Protein AF-A0A3N1DBK6-F1 (afdb_monomer_lite)

Sequence (362 aa):
MAKYPRSMVSERPYVDETPLGQELEKLWRSDVPPISTVLHARWWQLETWLRSLVYVELRAKYGDAWTDHLPRQAEKYENNDQGLSYMASPDMGLRMAYLDVGPLLDLVGAEEYRNILEPVTMDHRVWNGRAFELKKIRKHIAHCRRPHEDDLAKVRQVLRDLEHGSFKALSAYNRQFSPVDLTGDPVVDAWINGNHQGHFLVDHASRRYKTEIEIKYSARPWVDSTPSTPEIAGSEGYIWHLIIYAREGGSFRVEQIWRDWISNNIEIRDLIIFFGCHSANHLDISISAKSDSTRVVEAFHFLINAALSCHVAFTRGSSPDSLDLLDERVRRFAKKSDARVQFESPWTIVDDSTQPITIFSA

Radius of gyration: 22.79 Å; chains: 1; bounding box: 48×51×84 Å

pLDDT: mean 89.85, std 12.54, range [31.69, 98.69]

Foldseek 3Di:
DDDDDPPPPPCDDDFDPDPVSVVVVVVCVVPQPSVLVLLVVLVCVVLLLLLLLLLVQLCLAAPLCSCVLAPVQLVVQLVVVVVVVVPDAQARPPSSVSHDVLSSLCSLLDPVCCLRNCQLFHHSVVSVVLSVLVVVQVVCSVVVHDGDPCSSVSSVVRLVSNQVSNLLQQQQLQPWDALPQLVPELLCCCAVVVPPPLNVLQVVCCPPQVKHKGKIKGFGPSDDRDDPHSYLQLPHRMKIKIKMFGPPPKFFPLLCLCPVQQVVPVLLVSQWSAQEDAFRGMTITIGHSSYHSVSVNVSSSSSSVSRVVRMDHDDPPDDPVVRVVRLVVLVVDCVRHHVRYYYPQSNHPRHPPDDDDSNSVD

Structure (mmCIF, N/CA/C/O backbone):
data_AF-A0A3N1DBK6-F1
#
_entry.id   AF-A0A3N1DBK6-F1
#
loop_
_atom_site.group_PDB
_atom_site.id
_atom_site.type_symbol
_atom_site.label_atom_id
_atom_site.label_alt_id
_atom_site.label_comp_id
_atom_site.label_asym_id
_atom_site.label_entity_id
_atom_site.label_seq_id
_atom_site.pdbx_PDB_ins_code
_atom_site.Cartn_x
_atom_site.Cartn_y
_atom_site.Cartn_z
_atom_site.occupancy
_atom_site.B_iso_or_equiv
_atom_site.auth_seq_id
_atom_site.auth_comp_id
_atom_site.auth_asym_id
_atom_site.auth_atom_id
_atom_site.pdbx_PDB_model_num
ATOM 1 N N . MET A 1 1 ? 18.890 18.384 -58.266 1.00 38.03 1 MET A N 1
ATOM 2 C CA . MET A 1 1 ? 19.378 18.203 -56.880 1.00 38.03 1 MET A CA 1
ATOM 3 C C . MET A 1 1 ? 18.631 19.169 -55.970 1.00 38.03 1 MET A C 1
ATOM 5 O O . MET A 1 1 ? 19.042 20.313 -55.841 1.00 38.03 1 MET A O 1
ATOM 9 N N . ALA A 1 2 ? 17.503 18.743 -55.400 1.00 33.31 2 ALA A N 1
ATOM 10 C CA . ALA A 1 2 ? 16.762 19.534 -54.420 1.00 33.31 2 ALA A CA 1
ATOM 11 C C . ALA A 1 2 ? 17.188 19.091 -53.011 1.00 33.31 2 ALA A C 1
ATOM 13 O O . ALA A 1 2 ? 17.012 17.930 -52.648 1.00 33.31 2 ALA A O 1
ATOM 14 N N . LYS A 1 3 ? 17.808 19.999 -52.249 1.00 39.00 3 LYS A N 1
ATOM 15 C CA . LYS A 1 3 ? 18.116 19.810 -50.827 1.00 39.00 3 LYS A CA 1
ATOM 16 C C . LYS A 1 3 ? 16.876 20.190 -50.017 1.00 39.00 3 LYS A C 1
ATOM 18 O O . LYS A 1 3 ? 16.511 21.360 -49.986 1.00 39.00 3 LYS A O 1
ATOM 23 N N . TYR A 1 4 ? 16.260 19.218 -49.353 1.00 31.69 4 TYR A N 1
ATOM 24 C CA . TYR A 1 4 ? 15.324 19.483 -48.261 1.00 31.69 4 TYR A CA 1
ATOM 25 C C . TYR A 1 4 ? 16.112 19.901 -47.010 1.00 31.69 4 TYR A C 1
ATOM 27 O O . TYR A 1 4 ? 17.041 19.181 -46.630 1.00 31.69 4 TYR A O 1
ATOM 35 N N . PRO A 1 5 ? 15.760 20.997 -46.321 1.00 41.53 5 PRO A N 1
ATOM 36 C CA . PRO A 1 5 ? 16.209 21.198 -44.956 1.00 41.53 5 PRO A CA 1
ATOM 37 C C . PRO A 1 5 ? 15.365 20.315 -44.024 1.00 41.53 5 PRO A C 1
ATOM 39 O O . PRO A 1 5 ? 14.154 20.485 -43.907 1.00 41.53 5 PRO A O 1
ATOM 42 N N . ARG A 1 6 ? 16.014 19.357 -43.350 1.00 38.56 6 ARG A N 1
ATOM 43 C CA . ARG A 1 6 ? 15.463 18.703 -42.155 1.00 38.56 6 ARG A CA 1
ATOM 44 C C . ARG A 1 6 ? 15.396 19.749 -41.042 1.00 38.56 6 ARG A C 1
ATOM 46 O O . ARG A 1 6 ? 16.401 19.997 -40.383 1.00 38.56 6 ARG A O 1
ATOM 53 N N . SER A 1 7 ? 14.229 20.339 -40.805 1.00 33.94 7 SER A N 1
ATOM 54 C CA . SER A 1 7 ? 13.935 20.940 -39.506 1.00 33.94 7 SER A CA 1
ATOM 55 C C . SER A 1 7 ? 13.549 19.816 -38.544 1.00 33.94 7 SER A C 1
ATOM 57 O O . SER A 1 7 ? 12.386 19.427 -38.463 1.00 33.94 7 SER A O 1
ATOM 59 N N . MET A 1 8 ? 14.530 19.262 -37.826 1.00 34.94 8 MET A N 1
ATOM 60 C CA . MET A 1 8 ? 14.229 18.635 -36.540 1.00 34.94 8 MET A CA 1
ATOM 61 C C . MET A 1 8 ? 13.849 19.771 -35.595 1.00 34.94 8 MET A C 1
ATOM 63 O O . MET A 1 8 ? 14.716 20.447 -35.044 1.00 34.94 8 MET A O 1
ATOM 67 N N . VAL A 1 9 ? 12.550 20.019 -35.449 1.00 35.97 9 VAL A N 1
ATOM 68 C CA . VAL A 1 9 ? 12.042 20.710 -34.269 1.00 35.97 9 VAL A CA 1
ATOM 69 C C . VAL A 1 9 ? 12.422 19.807 -33.101 1.00 35.97 9 VAL A C 1
ATOM 71 O O . VAL A 1 9 ? 11.860 18.727 -32.946 1.00 35.97 9 VAL A O 1
ATOM 74 N N . SER A 1 10 ? 13.461 20.175 -32.345 1.00 40.47 10 SER A N 1
ATOM 75 C CA . SER A 1 10 ? 13.752 19.477 -31.100 1.00 40.47 10 SER A CA 1
ATOM 76 C C . SER A 1 10 ? 12.600 19.801 -30.159 1.00 40.47 10 SER A C 1
ATOM 78 O O . SER A 1 10 ? 12.512 20.931 -29.673 1.00 40.47 10 SER A O 1
ATOM 80 N N . GLU A 1 11 ? 11.707 18.843 -29.941 1.00 42.16 11 GLU A N 1
ATOM 81 C CA . GLU A 1 11 ? 10.717 18.880 -28.869 1.00 42.16 11 GLU A CA 1
ATOM 82 C C . GLU A 1 11 ? 11.469 18.871 -27.534 1.00 42.16 11 GLU A C 1
ATOM 84 O O . GLU A 1 11 ? 11.675 17.837 -26.900 1.00 42.16 11 GLU A O 1
ATOM 89 N N . ARG A 1 12 ? 11.975 20.037 -27.124 1.00 54.81 12 ARG A N 1
ATOM 90 C CA . ARG A 1 12 ? 12.397 20.230 -25.743 1.00 54.81 12 ARG A CA 1
ATOM 91 C C . ARG A 1 12 ? 11.121 20.245 -24.904 1.00 54.81 12 ARG A C 1
ATOM 93 O O . ARG A 1 12 ? 10.201 20.985 -25.256 1.00 54.81 12 ARG A O 1
ATOM 100 N N . PRO A 1 13 ? 11.040 19.449 -23.826 1.00 57.88 13 PRO A N 1
ATOM 101 C CA . PRO A 1 13 ? 9.924 19.552 -22.901 1.00 57.88 13 PRO A CA 1
ATOM 102 C C . PRO A 1 13 ? 9.844 20.988 -22.375 1.00 57.88 13 PRO A C 1
ATOM 104 O O . PRO A 1 13 ? 10.881 21.590 -22.095 1.00 57.88 13 PRO A O 1
ATOM 107 N N . TYR A 1 14 ? 8.635 21.538 -22.259 1.00 59.16 14 TYR A N 1
ATOM 108 C CA . TYR A 1 14 ? 8.427 22.810 -21.570 1.00 59.16 14 TYR A CA 1
ATOM 109 C C . TYR A 1 14 ? 8.889 22.674 -20.114 1.00 59.16 14 TYR A C 1
ATOM 111 O O . TYR A 1 14 ? 8.587 21.679 -19.453 1.00 59.16 14 TYR A O 1
ATOM 119 N N . VAL A 1 15 ? 9.638 23.663 -19.639 1.00 63.47 15 VAL A N 1
ATOM 120 C CA . VAL A 1 15 ? 10.180 23.713 -18.284 1.00 63.47 15 VAL A CA 1
ATOM 121 C C . VAL A 1 15 ? 9.640 24.978 -17.631 1.00 63.47 15 VAL A C 1
ATOM 123 O O . VAL A 1 15 ? 9.881 26.071 -18.133 1.00 63.47 15 VAL A O 1
ATOM 126 N N . ASP A 1 16 ? 8.872 24.816 -16.557 1.00 68.50 16 ASP A N 1
ATOM 127 C CA . ASP A 1 16 ? 8.302 25.929 -15.790 1.00 68.50 16 ASP A CA 1
ATOM 128 C C . ASP A 1 16 ? 9.408 26.738 -15.073 1.00 68.50 16 ASP A C 1
ATOM 130 O O . ASP A 1 16 ? 10.475 26.201 -14.771 1.00 68.50 16 ASP A O 1
ATOM 134 N N . GLU A 1 17 ? 9.161 28.010 -14.748 1.00 74.25 17 GLU A N 1
ATOM 135 C CA . GLU A 1 17 ? 10.134 28.949 -14.153 1.00 74.25 17 GLU A CA 1
ATOM 136 C C . GLU A 1 17 ? 10.510 28.625 -12.694 1.00 74.25 17 GLU A C 1
ATOM 138 O O . GLU A 1 17 ? 11.316 29.325 -12.073 1.00 74.25 17 GLU A O 1
ATOM 143 N N . THR A 1 18 ? 9.960 27.545 -12.138 1.00 81.44 18 THR A N 1
ATOM 144 C CA . THR A 1 18 ? 10.285 27.056 -10.794 1.00 81.44 18 THR A CA 1
ATOM 145 C C . THR A 1 18 ? 11.785 26.765 -10.625 1.00 81.44 18 THR A C 1
ATOM 147 O O . THR A 1 18 ? 12.464 26.402 -11.591 1.00 81.44 18 THR A O 1
ATOM 150 N N . PRO A 1 19 ? 12.324 26.818 -9.388 1.00 83.12 19 PRO A N 1
ATOM 151 C CA . PRO A 1 19 ? 13.719 26.455 -9.123 1.00 83.12 19 PRO A CA 1
ATOM 152 C C . PRO A 1 19 ? 14.105 25.067 -9.659 1.00 83.12 19 PRO A C 1
ATOM 154 O O . PRO A 1 19 ? 15.205 24.887 -10.171 1.00 83.12 19 PRO A O 1
ATOM 157 N N . LEU A 1 20 ? 13.189 24.092 -9.597 1.00 83.19 20 LEU A N 1
ATOM 158 C CA . LEU A 1 20 ? 13.412 22.753 -10.149 1.00 83.19 20 LEU A CA 1
ATOM 159 C C . LEU A 1 20 ? 13.510 22.774 -11.677 1.00 83.19 20 LEU A C 1
ATOM 161 O O . LEU A 1 20 ? 14.378 22.115 -12.244 1.00 83.19 20 LEU A O 1
ATOM 165 N N . GLY A 1 21 ? 12.634 23.531 -12.337 1.00 83.31 21 GLY A N 1
ATOM 166 C CA . GLY A 1 21 ? 12.682 23.690 -13.782 1.00 83.31 21 GLY A CA 1
ATOM 167 C C . GLY A 1 21 ? 14.009 24.298 -14.236 1.00 83.31 21 GLY A C 1
ATOM 168 O O . GLY A 1 21 ? 14.697 23.735 -15.086 1.00 83.31 21 GLY A O 1
ATOM 169 N N . GLN A 1 22 ? 14.449 25.369 -13.581 1.00 87.19 22 GLN A N 1
ATOM 170 C CA . GLN A 1 22 ? 15.740 25.993 -13.878 1.00 87.19 22 GLN A CA 1
ATOM 171 C C . GLN A 1 22 ? 16.919 25.015 -13.722 1.00 87.19 22 GLN A C 1
ATOM 173 O O . GLN A 1 22 ? 17.825 25.012 -14.555 1.00 87.19 22 GLN A O 1
ATOM 178 N N . GLU A 1 23 ? 16.913 24.154 -12.699 1.00 89.56 23 GLU A N 1
ATOM 179 C CA . GLU A 1 23 ? 17.944 23.119 -12.538 1.00 89.56 23 GLU A CA 1
ATOM 180 C C . GLU A 1 23 ? 17.884 22.044 -13.635 1.00 89.56 23 GLU A C 1
ATOM 182 O O . GLU A 1 23 ? 18.922 21.678 -14.188 1.00 89.56 23 GLU A O 1
ATOM 187 N N . LEU A 1 24 ? 16.692 21.581 -14.026 1.00 88.94 24 LEU A N 1
ATOM 188 C CA . LEU A 1 24 ? 16.538 20.648 -15.151 1.00 88.94 24 LEU A CA 1
ATOM 189 C C . LEU A 1 24 ? 17.076 21.241 -16.456 1.00 88.94 24 LEU A C 1
ATOM 191 O O . LEU A 1 24 ? 17.776 20.561 -17.207 1.00 88.94 24 LEU A O 1
ATOM 195 N N . GLU A 1 25 ? 16.806 22.521 -16.708 1.00 87.69 25 GLU A N 1
ATOM 196 C CA . GLU A 1 25 ? 17.317 23.200 -17.891 1.00 87.69 25 GLU A CA 1
ATOM 197 C C . GLU A 1 25 ? 18.850 23.304 -17.869 1.00 87.69 25 GLU A C 1
ATOM 199 O O . GLU A 1 25 ? 19.505 23.032 -18.882 1.00 87.69 25 GLU A O 1
ATOM 204 N N . LYS A 1 26 ? 19.445 23.639 -16.716 1.00 90.19 26 LYS A N 1
ATOM 205 C CA . LYS A 1 26 ? 20.907 23.642 -16.542 1.00 90.19 26 LYS A CA 1
ATOM 206 C C . LYS A 1 26 ? 21.506 22.259 -16.801 1.00 90.19 26 LYS A C 1
ATOM 208 O O . LYS A 1 26 ? 22.516 22.173 -17.502 1.00 90.19 26 LYS A O 1
ATOM 213 N N . LEU A 1 27 ? 20.884 21.188 -16.303 1.00 90.12 27 LEU A N 1
ATOM 214 C CA . LEU A 1 27 ? 21.330 19.808 -16.535 1.00 90.12 27 LEU A CA 1
ATOM 215 C C . LEU A 1 27 ? 21.289 19.440 -18.021 1.00 90.12 27 LEU A C 1
ATOM 217 O O . LEU A 1 27 ? 22.261 18.899 -18.547 1.00 90.12 27 LEU A O 1
ATOM 221 N N . TRP A 1 28 ? 20.208 19.781 -18.725 1.00 91.12 28 TRP A N 1
ATOM 222 C CA . TRP A 1 28 ? 20.080 19.501 -20.160 1.00 91.12 28 TRP A CA 1
ATOM 223 C C . TRP A 1 28 ? 21.043 20.306 -21.028 1.00 91.12 28 TRP A C 1
ATOM 225 O O . TRP A 1 28 ? 21.434 19.853 -22.102 1.00 91.12 28 TRP A O 1
ATOM 235 N N . ARG A 1 29 ? 21.449 21.492 -20.567 1.00 89.38 29 ARG A N 1
ATOM 236 C CA . ARG A 1 29 ? 22.528 22.274 -21.187 1.00 89.38 29 ARG A CA 1
ATOM 237 C C . ARG A 1 29 ? 23.923 21.718 -20.866 1.00 89.38 29 ARG A C 1
ATOM 239 O O . ARG A 1 29 ? 24.857 22.038 -21.590 1.00 89.38 29 ARG A O 1
ATOM 246 N N . SER A 1 30 ? 24.048 20.888 -19.829 1.00 87.12 30 SER A N 1
ATOM 247 C CA . SER A 1 30 ? 25.303 20.306 -19.324 1.00 87.12 30 SER A CA 1
ATOM 248 C C . SER A 1 30 ? 25.443 18.817 -19.685 1.00 87.12 30 SER A C 1
ATOM 250 O O . SER A 1 30 ? 25.862 18.008 -18.863 1.00 87.12 30 SER A O 1
ATOM 252 N N . ASP A 1 31 ? 25.055 18.450 -20.910 1.00 85.81 31 ASP A N 1
ATOM 253 C CA . ASP A 1 31 ? 25.185 17.109 -21.512 1.00 85.81 31 ASP A CA 1
ATOM 254 C C . ASP A 1 31 ? 24.303 15.974 -20.952 1.00 85.81 31 ASP A C 1
ATOM 256 O O . ASP A 1 31 ? 24.424 14.833 -21.409 1.00 85.81 31 ASP A O 1
ATOM 260 N N . VAL A 1 32 ? 23.353 16.243 -20.047 1.00 87.88 32 VAL A N 1
ATOM 261 C CA . VAL A 1 32 ? 22.332 15.245 -19.675 1.00 87.88 32 VAL A CA 1
ATOM 262 C C . VAL A 1 32 ? 21.260 15.179 -20.772 1.00 87.88 32 VAL A C 1
ATOM 264 O O . VAL A 1 32 ? 20.542 16.160 -20.972 1.00 87.88 32 VAL A O 1
ATOM 267 N N . PRO A 1 33 ? 21.073 14.049 -21.484 1.00 88.94 33 PRO A N 1
ATOM 268 C CA . PRO A 1 33 ? 20.073 13.985 -22.546 1.00 88.94 33 PRO A CA 1
ATOM 269 C C . PRO A 1 33 ? 18.648 14.108 -21.971 1.00 88.94 33 PRO A C 1
ATOM 271 O O . PRO A 1 33 ? 18.297 13.309 -21.097 1.00 88.94 33 PRO A O 1
ATOM 274 N N . PRO A 1 34 ? 17.784 15.008 -22.487 1.00 90.06 34 PRO A N 1
ATOM 275 C CA . PRO A 1 34 ? 16.411 15.164 -21.988 1.00 90.06 34 PRO A CA 1
ATOM 276 C C . PRO A 1 34 ? 15.606 13.861 -22.008 1.00 90.06 34 PRO A C 1
ATOM 278 O O . PRO A 1 34 ? 14.874 13.551 -21.068 1.00 90.06 34 PRO A O 1
ATOM 281 N N . ILE A 1 35 ? 15.802 13.050 -23.053 1.00 90.06 35 ILE A N 1
ATOM 282 C CA . ILE A 1 35 ? 15.174 11.733 -23.184 1.00 90.06 35 ILE A CA 1
ATOM 283 C C . ILE A 1 35 ? 15.538 10.797 -22.025 1.00 90.06 35 ILE A C 1
ATOM 285 O O . ILE A 1 35 ? 14.676 10.071 -21.537 1.00 90.06 35 ILE A O 1
ATOM 289 N N . SER A 1 36 ? 16.781 10.849 -21.535 1.00 91.38 36 SER A N 1
ATOM 290 C CA . SER A 1 36 ? 17.233 10.042 -20.400 1.00 91.38 36 SER A CA 1
ATOM 291 C C . SER A 1 36 ? 16.559 10.482 -19.103 1.00 91.38 36 SER A C 1
ATOM 293 O O . SER A 1 36 ? 16.166 9.629 -18.312 1.00 91.38 36 SER A O 1
ATOM 295 N N . THR A 1 37 ? 16.372 11.791 -18.897 1.00 91.44 37 THR A N 1
ATOM 296 C CA . THR A 1 37 ? 15.645 12.324 -17.733 1.00 91.44 37 THR A CA 1
ATOM 297 C C . THR A 1 37 ? 14.193 11.849 -17.726 1.00 91.44 37 THR A C 1
ATOM 299 O O . THR A 1 37 ? 13.720 11.321 -16.721 1.00 91.44 37 THR A O 1
ATOM 302 N N . VAL A 1 38 ? 13.492 11.982 -18.856 1.00 92.38 38 VAL A N 1
ATOM 303 C CA . VAL A 1 38 ? 12.087 11.559 -18.974 1.00 92.38 38 VAL A CA 1
ATOM 304 C C . VAL A 1 38 ? 11.955 10.042 -18.832 1.00 92.38 38 VAL A C 1
ATOM 306 O O . VAL A 1 38 ? 11.049 9.568 -18.146 1.00 92.38 38 VAL A O 1
ATOM 309 N N . LEU A 1 39 ? 12.867 9.274 -19.435 1.00 94.94 39 LEU A N 1
ATOM 310 C CA . LEU A 1 39 ? 12.903 7.820 -19.290 1.00 94.94 39 LEU A CA 1
ATOM 311 C C . LEU A 1 39 ? 13.121 7.411 -17.832 1.00 94.94 39 LEU A C 1
ATOM 313 O O . LEU A 1 39 ? 12.391 6.557 -17.339 1.00 94.94 39 LEU A O 1
ATOM 317 N N . HIS A 1 40 ? 14.070 8.035 -17.130 1.00 94.00 40 HIS A N 1
ATOM 318 C CA . HIS A 1 40 ? 14.305 7.765 -15.713 1.00 94.00 40 HIS A CA 1
ATOM 319 C C . HIS A 1 40 ? 13.066 8.086 -14.868 1.00 94.00 40 HIS A C 1
ATOM 321 O O . HIS A 1 40 ? 12.695 7.293 -14.009 1.00 94.00 40 HIS A O 1
ATOM 327 N N . ALA A 1 41 ? 12.385 9.205 -15.130 1.00 93.81 41 ALA A N 1
ATOM 328 C CA . ALA A 1 41 ? 11.164 9.570 -14.414 1.00 93.81 41 ALA A CA 1
ATOM 329 C C . ALA A 1 41 ? 10.025 8.555 -14.633 1.00 93.81 41 ALA A C 1
ATOM 331 O O . ALA A 1 41 ? 9.373 8.142 -13.676 1.00 93.81 41 ALA A O 1
ATOM 332 N N . ARG A 1 42 ? 9.803 8.100 -15.875 1.00 96.00 42 ARG A N 1
ATOM 333 C CA . ARG A 1 42 ? 8.791 7.067 -16.172 1.00 96.00 42 ARG A CA 1
ATOM 334 C C . ARG A 1 42 ? 9.173 5.694 -15.637 1.00 96.00 42 ARG A C 1
ATOM 336 O O . ARG A 1 42 ? 8.302 4.949 -15.201 1.00 96.00 42 ARG A O 1
ATOM 343 N N . TRP A 1 43 ? 10.463 5.376 -15.627 1.00 96.62 43 TRP A N 1
ATOM 344 C CA . TRP A 1 43 ? 10.966 4.168 -14.989 1.00 96.62 43 TRP A CA 1
ATOM 345 C C . TRP A 1 43 ? 10.727 4.190 -13.479 1.00 96.62 43 TRP A C 1
ATOM 347 O O . TRP A 1 43 ? 10.217 3.219 -12.933 1.00 96.62 43 TRP A O 1
ATOM 357 N N . TRP A 1 44 ? 11.035 5.311 -12.822 1.00 94.75 44 TRP A N 1
ATOM 358 C CA . TRP A 1 44 ? 10.762 5.511 -11.401 1.00 94.75 44 TRP A CA 1
ATOM 359 C C . TRP A 1 44 ? 9.276 5.318 -11.094 1.00 94.75 44 TRP A C 1
ATOM 361 O O . TRP A 1 44 ? 8.932 4.552 -10.204 1.00 94.75 44 TRP A O 1
ATOM 371 N N . GLN A 1 45 ? 8.389 5.929 -11.887 1.00 95.69 45 GLN A N 1
ATOM 372 C CA . GLN A 1 45 ? 6.942 5.752 -11.754 1.00 95.69 45 GLN A CA 1
ATOM 373 C C . GLN A 1 45 ? 6.515 4.279 -11.853 1.00 95.69 45 GLN A C 1
ATOM 375 O O . GLN A 1 45 ? 5.751 3.816 -11.008 1.00 95.69 45 GLN A O 1
ATOM 380 N N . LEU A 1 46 ? 7.017 3.543 -12.853 1.00 97.31 46 LEU A N 1
ATOM 381 C CA . LEU A 1 46 ? 6.741 2.113 -13.017 1.00 97.31 46 LEU A CA 1
ATOM 382 C C . LEU A 1 46 ? 7.218 1.311 -11.801 1.00 97.31 46 LEU A C 1
ATOM 384 O O . LEU A 1 46 ? 6.471 0.507 -11.256 1.00 97.31 46 LEU A O 1
ATOM 388 N N . GLU A 1 47 ? 8.459 1.527 -11.371 1.00 96.19 47 GLU A N 1
ATOM 389 C CA . GLU A 1 47 ? 9.076 0.777 -10.278 1.00 96.19 47 GLU A CA 1
ATOM 390 C C . GLU A 1 47 ? 8.384 1.050 -8.934 1.00 96.19 47 GLU A C 1
ATOM 392 O O . GLU A 1 47 ? 8.049 0.108 -8.216 1.00 96.19 47 GLU A O 1
ATOM 397 N N . THR A 1 48 ? 8.097 2.318 -8.621 1.00 94.06 48 THR A N 1
ATOM 398 C CA . THR A 1 48 ? 7.344 2.713 -7.422 1.00 94.06 48 THR A CA 1
ATOM 399 C C . THR A 1 48 ? 5.944 2.109 -7.422 1.00 94.06 48 THR A C 1
ATOM 401 O O . THR A 1 48 ? 5.516 1.572 -6.400 1.00 94.06 48 THR A O 1
ATOM 404 N N . TRP A 1 49 ? 5.246 2.149 -8.562 1.00 96.25 49 TRP A N 1
ATOM 405 C CA . TRP A 1 49 ? 3.924 1.543 -8.686 1.00 96.25 49 TRP A CA 1
ATOM 406 C C . TRP A 1 49 ? 3.964 0.036 -8.424 1.00 96.25 49 TRP A C 1
ATOM 408 O O . TRP A 1 49 ? 3.230 -0.454 -7.570 1.00 96.25 49 TRP A O 1
ATOM 418 N N . LEU A 1 50 ? 4.852 -0.695 -9.105 1.00 97.56 50 LEU A N 1
ATOM 419 C CA . LEU A 1 50 ? 4.947 -2.147 -8.960 1.00 97.56 50 LEU A CA 1
ATOM 420 C C . LEU A 1 50 ? 5.314 -2.557 -7.535 1.00 97.56 50 LEU A C 1
ATOM 422 O O . LEU A 1 50 ? 4.705 -3.483 -7.010 1.00 97.56 50 LEU A O 1
ATOM 426 N N . ARG A 1 51 ? 6.260 -1.862 -6.888 1.00 96.69 51 ARG A N 1
ATOM 427 C CA . ARG A 1 51 ? 6.585 -2.109 -5.475 1.00 96.69 51 ARG A CA 1
ATOM 428 C C . ARG A 1 51 ? 5.359 -1.954 -4.589 1.00 96.69 51 ARG A C 1
ATOM 430 O O . ARG A 1 51 ? 5.103 -2.814 -3.756 1.00 96.69 51 ARG A O 1
ATOM 437 N N . SER A 1 52 ? 4.616 -0.867 -4.777 1.00 96.50 52 SER A N 1
ATOM 438 C CA . SER A 1 52 ? 3.436 -0.559 -3.975 1.00 96.50 52 SER A CA 1
ATOM 439 C C . SER A 1 52 ? 2.318 -1.583 -4.189 1.00 96.50 52 SER A C 1
ATOM 441 O O . SER A 1 52 ? 1.794 -2.125 -3.220 1.00 96.50 52 SER A O 1
ATOM 443 N N . LEU A 1 53 ? 2.024 -1.927 -5.447 1.00 97.75 53 LEU A N 1
ATOM 444 C CA . LEU A 1 53 ? 1.033 -2.939 -5.805 1.00 97.75 53 LEU A CA 1
ATOM 445 C C . LEU A 1 53 ? 1.394 -4.310 -5.227 1.00 97.75 53 LEU A C 1
ATOM 447 O O . LEU A 1 53 ? 0.605 -4.901 -4.497 1.00 97.75 53 LEU A O 1
ATOM 451 N N . VAL A 1 54 ? 2.604 -4.797 -5.507 1.00 97.75 54 VAL A N 1
ATOM 452 C CA . VAL A 1 54 ? 3.085 -6.090 -5.003 1.00 97.75 54 VAL A CA 1
ATOM 453 C C . VAL A 1 54 ? 3.066 -6.118 -3.480 1.00 97.75 54 VAL A C 1
ATOM 455 O O . VAL A 1 54 ? 2.664 -7.121 -2.898 1.00 97.75 54 VAL A O 1
ATOM 458 N N . TYR A 1 55 ? 3.487 -5.032 -2.829 1.00 97.62 55 TYR A N 1
ATOM 459 C CA . TYR A 1 55 ? 3.453 -4.926 -1.377 1.00 97.62 55 TYR A CA 1
ATOM 460 C C . TYR A 1 55 ? 2.035 -5.147 -0.844 1.00 97.62 55 TYR A C 1
ATOM 462 O O . TYR A 1 55 ? 1.847 -6.026 -0.010 1.00 97.62 55 TYR A O 1
ATOM 470 N N . VAL A 1 56 ? 1.031 -4.439 -1.369 1.00 98.25 56 VAL A N 1
ATOM 471 C CA . VAL A 1 56 ? -0.368 -4.604 -0.938 1.00 98.25 56 VAL A CA 1
ATOM 472 C C . VAL A 1 56 ? -0.862 -6.033 -1.164 1.00 98.25 56 VAL A C 1
ATOM 474 O O . VAL A 1 56 ? -1.432 -6.629 -0.250 1.00 98.25 56 VAL A O 1
ATOM 477 N N . GLU A 1 57 ? -0.619 -6.615 -2.341 1.00 98.44 57 GLU A N 1
ATOM 478 C CA . GLU A 1 57 ? -1.122 -7.960 -2.650 1.00 98.44 57 GLU A CA 1
ATOM 479 C C . GLU A 1 57 ? -0.444 -9.052 -1.808 1.00 98.44 57 GLU A C 1
ATOM 481 O O . GLU A 1 57 ? -1.120 -9.952 -1.304 1.00 98.44 57 GLU A O 1
ATOM 486 N N . LEU A 1 58 ? 0.872 -8.961 -1.575 1.00 98.19 58 LEU A N 1
ATOM 487 C CA . LEU A 1 58 ? 1.575 -9.891 -0.685 1.00 98.19 58 LEU A CA 1
ATOM 488 C C . LEU A 1 58 ? 1.127 -9.728 0.769 1.00 98.19 58 LEU A C 1
ATOM 490 O O . LEU A 1 58 ? 0.964 -10.727 1.468 1.00 98.19 58 LEU A O 1
ATOM 494 N N . ARG A 1 59 ? 0.888 -8.495 1.228 1.00 98.19 59 ARG A N 1
ATOM 495 C CA . ARG A 1 59 ? 0.372 -8.226 2.577 1.00 98.19 59 ARG A CA 1
ATOM 496 C C . ARG A 1 59 ? -1.022 -8.802 2.766 1.00 98.19 59 ARG A C 1
ATOM 498 O O . ARG A 1 59 ? -1.278 -9.438 3.785 1.00 98.19 59 ARG A O 1
ATOM 505 N N . ALA A 1 60 ? -1.906 -8.629 1.790 1.00 98.38 60 ALA A N 1
ATOM 506 C CA . ALA A 1 60 ? -3.251 -9.188 1.837 1.00 98.38 60 ALA A CA 1
ATOM 507 C C . ALA A 1 60 ? -3.242 -10.726 1.801 1.00 98.38 60 ALA A C 1
ATOM 509 O O . ALA A 1 60 ? -4.074 -11.358 2.447 1.00 98.38 60 ALA A O 1
ATOM 510 N N . LYS A 1 61 ? -2.302 -11.343 1.074 1.00 98.31 61 LYS A N 1
ATOM 511 C CA . LYS A 1 61 ? -2.208 -12.806 0.976 1.00 98.31 61 LYS A CA 1
ATOM 512 C C . LYS A 1 61 ? -1.531 -13.469 2.173 1.00 98.31 61 LYS A C 1
ATOM 514 O O . LYS A 1 61 ? -2.004 -14.493 2.647 1.00 98.31 61 LYS A O 1
ATOM 519 N N . TYR A 1 62 ? -0.423 -12.912 2.649 1.00 98.06 62 TYR A N 1
ATOM 520 C CA . TYR A 1 62 ? 0.460 -13.583 3.609 1.00 98.06 62 TYR A CA 1
ATOM 521 C C . TYR A 1 62 ? 0.510 -12.908 4.983 1.00 98.06 62 TYR A C 1
ATOM 523 O O . TYR A 1 62 ? 1.129 -13.445 5.900 1.00 98.06 62 TYR A O 1
ATOM 531 N N . GLY A 1 63 ? -0.144 -11.753 5.147 1.00 97.00 63 GLY A N 1
ATOM 532 C CA . GLY A 1 63 ? -0.183 -11.026 6.414 1.00 97.00 63 GLY A CA 1
ATOM 533 C C . GLY A 1 63 ? 1.222 -10.698 6.906 1.00 97.00 63 GLY A C 1
ATOM 534 O O . GLY A 1 63 ? 2.020 -10.100 6.183 1.00 97.00 63 GLY A O 1
ATOM 535 N N . ASP A 1 64 ? 1.534 -11.137 8.122 1.00 94.94 64 ASP A N 1
ATOM 536 C CA . ASP A 1 64 ? 2.819 -10.891 8.782 1.00 94.94 64 ASP A CA 1
ATOM 537 C C . ASP A 1 64 ? 3.995 -11.599 8.084 1.00 94.94 64 ASP A C 1
ATOM 539 O O . ASP A 1 64 ? 5.117 -11.099 8.119 1.00 94.94 64 ASP A O 1
ATOM 543 N N . ALA A 1 65 ? 3.741 -12.713 7.389 1.00 96.44 65 ALA A N 1
ATOM 544 C CA . ALA A 1 65 ? 4.765 -13.522 6.720 1.00 96.44 65 ALA A CA 1
ATOM 545 C C . ALA A 1 65 ? 5.119 -13.029 5.302 1.00 96.44 65 ALA A C 1
ATOM 547 O O . ALA A 1 65 ? 5.900 -13.656 4.591 1.00 96.44 65 ALA A O 1
ATOM 548 N N . TRP A 1 66 ? 4.563 -11.898 4.854 1.00 96.00 66 TRP A N 1
ATOM 549 C CA . TRP A 1 66 ? 4.731 -11.404 3.480 1.00 96.00 66 TRP A CA 1
ATOM 550 C C . TRP A 1 66 ? 6.194 -11.214 3.047 1.00 96.00 66 TRP A C 1
ATOM 552 O O . TRP A 1 66 ? 6.504 -11.340 1.863 1.00 96.00 66 TRP A O 1
ATOM 562 N N . THR A 1 67 ? 7.109 -10.921 3.976 1.00 94.62 67 THR A N 1
ATOM 563 C CA . THR A 1 67 ? 8.528 -10.740 3.651 1.00 94.62 67 THR A CA 1
ATOM 564 C C . THR A 1 67 ? 9.238 -12.030 3.270 1.00 94.62 67 THR A C 1
ATOM 566 O O . THR A 1 67 ? 10.262 -11.962 2.591 1.00 94.62 67 THR A O 1
ATOM 569 N N . ASP A 1 68 ? 8.716 -13.186 3.680 1.00 94.94 68 ASP A N 1
ATOM 570 C CA . ASP A 1 68 ? 9.304 -14.501 3.386 1.00 94.94 68 ASP A CA 1
ATOM 571 C C . ASP A 1 68 ? 9.165 -14.854 1.898 1.00 94.94 68 ASP A C 1
ATOM 573 O O . ASP A 1 68 ? 9.883 -15.702 1.369 1.00 94.94 68 ASP A O 1
ATOM 577 N N . HIS A 1 69 ? 8.273 -14.135 1.215 1.00 95.00 69 HIS A N 1
ATOM 578 C CA . HIS A 1 69 ? 8.022 -14.201 -0.218 1.00 95.00 69 HIS A CA 1
ATOM 579 C C . HIS A 1 69 ? 8.897 -13.237 -1.026 1.00 95.00 69 HIS A C 1
ATOM 581 O O . HIS A 1 69 ? 8.808 -13.193 -2.252 1.00 95.00 69 HIS A O 1
ATOM 587 N N . LEU A 1 70 ? 9.763 -12.463 -0.364 1.00 94.19 70 LEU A N 1
ATOM 588 C CA . LEU A 1 70 ? 10.743 -11.628 -1.043 1.00 94.19 70 LEU A CA 1
ATOM 589 C C . LEU A 1 70 ? 12.081 -12.362 -1.210 1.00 94.19 70 LEU A C 1
ATOM 591 O O . LEU A 1 70 ? 12.504 -13.127 -0.342 1.00 94.19 70 LEU A O 1
ATOM 595 N N . PRO A 1 71 ? 12.826 -12.083 -2.292 1.00 91.69 71 PRO A N 1
ATOM 596 C CA . PRO A 1 71 ? 14.193 -12.561 -2.434 1.00 91.69 71 PRO A CA 1
ATOM 597 C C . PRO A 1 71 ? 15.077 -12.155 -1.246 1.00 91.69 71 PRO A C 1
ATOM 599 O O . PRO A 1 71 ? 15.174 -10.975 -0.908 1.00 91.69 71 PRO A O 1
ATOM 602 N N . ARG A 1 72 ? 15.827 -13.118 -0.686 1.00 89.31 72 ARG A N 1
ATOM 603 C CA . ARG A 1 72 ? 16.766 -12.915 0.447 1.00 89.31 72 ARG A CA 1
ATOM 604 C C . ARG A 1 72 ? 17.784 -11.788 0.239 1.00 89.31 72 ARG A C 1
ATOM 606 O O . ARG A 1 72 ? 18.357 -11.265 1.188 1.00 89.31 72 ARG A O 1
ATOM 613 N N . GLN A 1 73 ? 18.048 -11.421 -1.011 1.00 88.88 73 GLN A N 1
ATOM 614 C CA . GLN A 1 73 ? 18.945 -10.320 -1.337 1.00 88.88 73 GLN A CA 1
ATOM 615 C C . GLN A 1 73 ? 18.427 -8.964 -0.830 1.00 88.88 73 GLN A C 1
ATOM 617 O O . GLN A 1 73 ? 19.241 -8.152 -0.398 1.00 88.88 73 GLN A O 1
ATOM 622 N N . ALA A 1 74 ? 17.106 -8.752 -0.804 1.00 88.38 74 ALA A N 1
ATOM 623 C CA . ALA A 1 74 ? 16.509 -7.533 -0.260 1.00 88.38 74 ALA A CA 1
ATOM 624 C C . ALA A 1 74 ? 16.790 -7.392 1.246 1.00 88.38 74 ALA A C 1
ATOM 626 O O . ALA A 1 74 ? 17.222 -6.335 1.690 1.00 88.38 74 ALA A O 1
ATOM 627 N N . GLU A 1 75 ? 16.655 -8.481 2.010 1.00 88.12 75 GLU A N 1
ATOM 628 C CA . GLU A 1 75 ? 16.992 -8.522 3.441 1.00 88.12 75 GLU A CA 1
ATOM 629 C C . GLU A 1 75 ? 18.475 -8.207 3.685 1.00 88.12 75 GLU A C 1
ATOM 631 O O . GLU A 1 75 ? 18.825 -7.424 4.566 1.00 88.12 75 GLU A O 1
ATOM 636 N N . LYS A 1 76 ? 19.374 -8.770 2.868 1.00 87.00 76 LYS A N 1
ATOM 637 C CA . LYS A 1 76 ? 20.808 -8.474 2.975 1.00 87.00 76 LYS A CA 1
ATOM 638 C C . LYS A 1 76 ? 21.098 -6.983 2.770 1.00 87.00 76 LYS A C 1
ATOM 640 O O . LYS A 1 76 ? 21.944 -6.433 3.472 1.00 87.00 76 LYS A O 1
ATOM 645 N N . TYR A 1 77 ? 20.456 -6.348 1.791 1.00 86.44 77 TYR A N 1
ATOM 646 C CA . TYR A 1 77 ? 20.649 -4.924 1.525 1.00 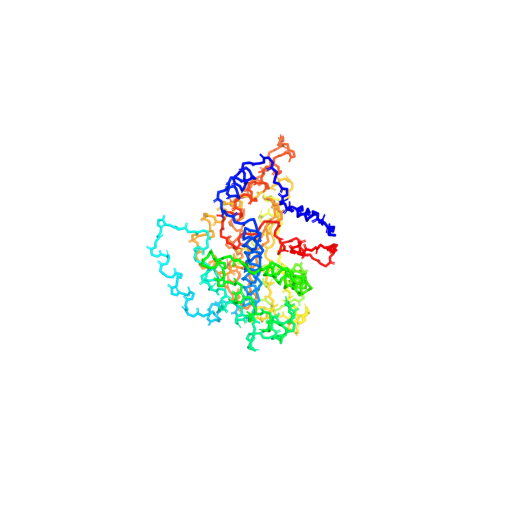86.44 77 TYR A CA 1
ATOM 647 C C . TYR A 1 77 ? 20.051 -4.042 2.616 1.00 86.44 77 TYR A C 1
ATOM 649 O O . TYR A 1 77 ? 20.733 -3.126 3.067 1.00 86.44 77 TYR A O 1
ATOM 657 N N . GLU A 1 78 ? 18.856 -4.377 3.095 1.00 87.19 78 GLU A N 1
ATOM 658 C CA . GLU A 1 78 ? 18.221 -3.720 4.237 1.00 87.19 78 GLU A CA 1
ATOM 659 C C . GLU A 1 78 ? 19.133 -3.745 5.475 1.00 87.19 78 GLU A C 1
ATOM 661 O O . GLU A 1 78 ? 19.442 -2.697 6.038 1.00 87.19 78 GLU A O 1
ATOM 666 N N . ASN A 1 79 ? 19.645 -4.920 5.856 1.00 85.62 79 ASN A N 1
ATOM 667 C CA . ASN A 1 79 ? 20.507 -5.073 7.033 1.00 85.62 79 ASN A CA 1
ATOM 668 C C . ASN A 1 79 ? 21.825 -4.290 6.913 1.00 85.62 79 ASN A C 1
ATOM 670 O O . ASN A 1 79 ? 22.321 -3.745 7.900 1.00 85.62 79 ASN A O 1
ATOM 674 N N . ASN A 1 80 ? 22.402 -4.217 5.709 1.00 83.75 80 ASN A N 1
ATOM 675 C CA . ASN A 1 80 ? 23.610 -3.425 5.475 1.00 83.75 80 ASN A CA 1
ATOM 676 C C . ASN A 1 80 ? 23.339 -1.921 5.627 1.00 83.75 80 ASN A C 1
ATOM 678 O O . ASN A 1 80 ? 24.171 -1.210 6.188 1.00 83.75 80 ASN A O 1
ATOM 682 N N . ASP A 1 81 ? 22.193 -1.448 5.137 1.00 83.06 81 ASP A N 1
ATOM 683 C CA . ASP A 1 81 ? 21.810 -0.035 5.180 1.00 83.06 81 ASP A CA 1
ATOM 684 C C . ASP A 1 81 ? 21.407 0.413 6.594 1.00 83.06 81 ASP A C 1
ATOM 686 O O . ASP A 1 81 ? 21.778 1.500 7.032 1.00 83.06 81 ASP A O 1
ATOM 690 N N . GLN A 1 82 ? 20.765 -0.463 7.377 1.00 80.44 82 GLN A N 1
ATOM 691 C CA . GLN A 1 82 ? 20.501 -0.225 8.804 1.00 80.44 82 GLN A CA 1
ATOM 692 C C . GLN A 1 82 ? 21.790 0.010 9.614 1.00 80.44 82 GLN A C 1
ATOM 694 O O . GLN A 1 82 ? 21.782 0.753 10.596 1.00 80.44 82 GLN A O 1
ATOM 699 N N . GLY A 1 83 ? 22.918 -0.567 9.184 1.00 77.69 83 GLY A N 1
ATOM 700 C CA . GLY A 1 83 ? 24.237 -0.308 9.770 1.00 77.69 83 GLY A CA 1
ATOM 701 C C . GLY A 1 83 ? 24.786 1.102 9.501 1.00 77.69 83 GLY A C 1
ATOM 702 O O . GLY A 1 83 ? 25.749 1.516 10.147 1.00 77.69 83 GLY A O 1
ATOM 703 N N . LEU A 1 84 ? 24.181 1.857 8.579 1.00 81.75 84 LEU A N 1
ATOM 704 C CA . LEU A 1 84 ? 24.595 3.194 8.148 1.00 81.75 84 LEU A CA 1
ATOM 705 C C . LEU A 1 84 ? 23.605 4.264 8.630 1.00 81.75 84 LEU A C 1
ATOM 707 O O . LEU A 1 84 ? 23.120 5.082 7.852 1.00 81.75 84 LEU A O 1
ATOM 711 N N . SER A 1 85 ? 23.331 4.306 9.936 1.00 76.00 85 SER A N 1
ATOM 712 C CA . SER A 1 85 ? 22.322 5.202 10.535 1.00 76.00 85 SER A CA 1
ATOM 713 C C . SER A 1 85 ? 22.495 6.699 10.216 1.00 76.00 85 SER A C 1
ATOM 715 O O . SER A 1 85 ? 21.525 7.452 10.228 1.00 76.00 85 SER A O 1
ATOM 717 N N . TYR A 1 86 ? 23.708 7.144 9.878 1.00 78.94 86 TYR A N 1
ATOM 718 C CA . TYR A 1 86 ? 24.000 8.523 9.467 1.00 78.94 86 TYR A CA 1
ATOM 719 C C . TYR A 1 86 ? 23.548 8.864 8.032 1.00 78.94 86 TYR A C 1
ATOM 721 O O . TYR A 1 86 ? 23.548 10.036 7.660 1.00 78.94 86 TYR A O 1
ATOM 729 N N . MET A 1 87 ? 23.166 7.862 7.233 1.00 77.12 87 MET A N 1
ATOM 730 C CA . MET A 1 87 ? 22.592 7.998 5.888 1.00 77.12 87 MET A CA 1
ATOM 731 C C . MET A 1 87 ? 21.139 7.505 5.832 1.00 77.12 87 MET A C 1
ATOM 733 O O . MET A 1 87 ? 20.677 7.079 4.776 1.00 77.12 87 MET A O 1
ATOM 737 N N . ALA A 1 88 ? 20.416 7.545 6.958 1.00 75.69 88 ALA A N 1
ATOM 738 C CA . ALA A 1 88 ? 19.052 7.036 7.024 1.00 75.69 88 ALA A CA 1
ATOM 739 C C . ALA A 1 88 ? 18.152 7.654 5.941 1.00 75.69 88 ALA A C 1
ATOM 741 O O . ALA A 1 88 ? 17.975 8.874 5.872 1.00 75.69 88 ALA A O 1
ATOM 742 N N . SER A 1 89 ? 17.592 6.790 5.094 1.00 82.06 89 SER A N 1
ATOM 743 C CA . SER A 1 89 ? 16.640 7.164 4.053 1.00 82.06 89 SER A CA 1
ATOM 744 C C . SER A 1 89 ? 15.197 6.981 4.546 1.00 82.06 89 SER A C 1
ATOM 746 O O . SER A 1 89 ? 14.964 6.224 5.493 1.00 82.06 89 SER A O 1
ATOM 748 N N . PRO A 1 90 ? 14.204 7.633 3.913 1.00 80.88 90 PRO A N 1
ATOM 749 C CA . PRO A 1 90 ? 12.792 7.396 4.223 1.00 80.88 90 PRO A CA 1
ATOM 750 C C . PRO A 1 90 ? 12.341 5.945 3.988 1.00 80.88 90 PRO A C 1
ATOM 752 O O . PRO A 1 90 ? 11.346 5.519 4.559 1.00 80.88 90 PRO A O 1
ATOM 755 N N . ASP A 1 91 ? 13.085 5.183 3.186 1.00 83.06 91 ASP A N 1
ATOM 756 C CA . ASP A 1 91 ? 12.805 3.783 2.861 1.00 83.06 91 ASP A CA 1
ATOM 757 C C . ASP A 1 91 ? 13.359 2.789 3.905 1.00 83.06 91 ASP A C 1
ATOM 759 O O . ASP A 1 91 ? 13.172 1.573 3.790 1.00 83.06 91 ASP A O 1
ATOM 763 N N . MET A 1 92 ? 14.050 3.287 4.937 1.00 80.12 92 MET A N 1
ATOM 764 C CA . MET A 1 92 ? 14.667 2.457 5.967 1.00 80.12 92 MET A CA 1
ATOM 765 C C . MET A 1 92 ? 13.623 1.628 6.728 1.00 80.12 92 MET A C 1
ATOM 767 O O . MET A 1 92 ? 12.675 2.153 7.309 1.00 80.12 92 MET A O 1
ATOM 771 N N . GLY A 1 93 ? 13.832 0.309 6.770 1.00 77.00 93 GLY A N 1
ATOM 772 C CA . GLY A 1 93 ? 12.906 -0.635 7.404 1.00 77.00 93 GLY A CA 1
ATOM 773 C C . GLY A 1 93 ? 11.717 -1.045 6.530 1.00 77.00 93 GLY A C 1
ATOM 774 O O . GLY A 1 93 ? 10.808 -1.713 7.023 1.00 77.00 93 GLY A O 1
ATOM 775 N N . LEU A 1 94 ? 11.701 -0.664 5.246 1.00 85.69 94 LEU A N 1
ATOM 776 C CA . LEU A 1 94 ? 10.763 -1.182 4.255 1.00 85.69 94 LEU A CA 1
ATOM 777 C C . LEU A 1 94 ? 11.488 -2.127 3.290 1.00 85.69 94 LEU A C 1
ATOM 779 O O . LEU A 1 94 ? 12.011 -1.708 2.258 1.00 85.69 94 LEU A O 1
ATOM 783 N N . ARG A 1 95 ? 11.458 -3.435 3.573 1.00 90.44 95 ARG A N 1
ATOM 784 C CA . ARG A 1 95 ? 12.154 -4.462 2.769 1.00 90.44 95 ARG A CA 1
ATOM 785 C C . ARG A 1 95 ? 11.876 -4.394 1.261 1.00 90.44 95 ARG A C 1
ATOM 787 O O . ARG A 1 95 ? 12.764 -4.672 0.461 1.00 90.44 95 ARG A O 1
ATOM 794 N N . MET A 1 96 ? 10.669 -3.985 0.858 1.00 91.94 96 MET A N 1
ATOM 795 C CA . MET A 1 96 ? 10.296 -3.836 -0.556 1.00 91.94 96 MET A CA 1
ATOM 796 C C . MET A 1 96 ? 11.133 -2.773 -1.294 1.00 91.94 96 MET A C 1
ATOM 798 O O . MET A 1 96 ? 11.398 -2.917 -2.489 1.00 91.94 96 MET A O 1
ATOM 802 N N . ALA A 1 97 ? 11.586 -1.722 -0.606 1.00 89.38 97 ALA A N 1
ATOM 803 C CA . ALA A 1 97 ? 12.417 -0.680 -1.207 1.00 89.38 97 ALA A CA 1
ATOM 804 C C . ALA A 1 97 ? 13.811 -1.198 -1.605 1.00 89.38 97 ALA A C 1
ATOM 806 O O . ALA A 1 97 ? 14.378 -0.751 -2.599 1.00 89.38 97 ALA A O 1
ATOM 807 N N . TYR A 1 98 ? 14.315 -2.210 -0.893 1.00 89.38 98 TYR A N 1
ATOM 808 C CA . TYR A 1 98 ? 15.602 -2.860 -1.155 1.00 89.38 98 TYR A CA 1
ATOM 809 C C . TYR A 1 98 ? 15.526 -3.970 -2.212 1.00 89.38 98 TYR A C 1
ATOM 811 O O . TYR A 1 98 ? 16.532 -4.620 -2.512 1.00 89.38 98 TYR A O 1
ATOM 819 N N . LEU A 1 99 ? 14.343 -4.215 -2.786 1.00 91.56 99 LEU A N 1
ATOM 820 C CA . LEU A 1 99 ? 14.190 -5.167 -3.874 1.00 91.56 99 LEU A CA 1
ATOM 821 C C . LEU A 1 99 ? 14.641 -4.540 -5.196 1.00 91.56 99 LEU A C 1
ATOM 823 O O . LEU A 1 99 ? 14.053 -3.568 -5.682 1.00 91.56 99 LEU A O 1
ATOM 827 N N . ASP A 1 100 ? 15.662 -5.139 -5.805 1.00 90.44 100 ASP A N 1
ATOM 828 C CA . ASP A 1 100 ? 16.107 -4.770 -7.143 1.00 90.44 100 ASP A CA 1
ATOM 829 C C . ASP A 1 100 ? 14.994 -4.982 -8.173 1.00 90.44 100 ASP A C 1
ATOM 831 O O . ASP A 1 100 ? 14.222 -5.942 -8.120 1.00 90.44 100 ASP A O 1
ATOM 835 N N . VAL A 1 101 ? 14.957 -4.122 -9.191 1.00 91.56 101 VAL A N 1
ATOM 836 C CA . VAL A 1 101 ? 13.885 -4.172 -10.191 1.00 91.56 101 VAL A CA 1
ATOM 837 C C . VAL A 1 101 ? 13.874 -5.459 -11.017 1.00 91.56 101 VAL A C 1
ATOM 839 O O . VAL A 1 101 ? 12.820 -5.891 -11.455 1.00 91.56 101 VAL A O 1
ATOM 842 N N . GLY A 1 102 ? 15.027 -6.101 -11.240 1.00 94.06 102 GLY A N 1
ATOM 843 C CA . GLY A 1 102 ? 15.077 -7.388 -11.942 1.00 94.06 102 GLY A CA 1
ATOM 844 C C . GLY A 1 102 ? 14.255 -8.451 -11.204 1.00 94.06 102 GLY A C 1
ATOM 845 O O . GLY A 1 102 ? 13.277 -8.934 -11.772 1.00 94.06 102 GLY A O 1
ATOM 846 N N . PRO A 1 103 ? 14.605 -8.743 -9.938 1.00 94.81 103 PRO A N 1
ATOM 847 C CA . PRO A 1 103 ? 13.803 -9.573 -9.048 1.00 94.81 103 PRO A CA 1
ATOM 848 C C . PRO A 1 103 ? 12.350 -9.111 -8.867 1.00 94.81 103 PRO A C 1
ATOM 850 O O . PRO A 1 103 ? 11.472 -9.960 -8.824 1.00 94.81 103 PRO A O 1
ATOM 853 N N . LEU A 1 104 ? 12.064 -7.804 -8.813 1.00 96.62 104 LEU A N 1
ATOM 854 C CA . LEU A 1 104 ? 10.682 -7.299 -8.762 1.00 96.62 104 LEU A CA 1
ATOM 855 C C . LEU A 1 104 ? 9.880 -7.693 -10.012 1.00 96.62 104 LEU A C 1
ATOM 857 O O . LEU A 1 104 ? 8.760 -8.177 -9.899 1.00 96.62 104 LEU A O 1
ATOM 861 N N . LEU A 1 105 ? 10.452 -7.514 -11.207 1.00 97.25 105 LEU A N 1
ATOM 862 C CA . LEU A 1 105 ? 9.802 -7.903 -12.461 1.00 97.25 105 LEU A CA 1
ATOM 863 C C . LEU A 1 105 ? 9.585 -9.422 -12.543 1.00 97.25 105 LEU A C 1
ATOM 865 O O . LEU A 1 105 ? 8.551 -9.854 -13.052 1.00 97.25 105 LEU A O 1
ATOM 869 N N . ASP A 1 106 ? 10.543 -10.208 -12.038 1.00 96.44 106 ASP A N 1
ATOM 870 C CA . ASP A 1 106 ? 10.433 -11.670 -11.949 1.00 96.44 106 ASP A CA 1
ATOM 871 C C . ASP A 1 106 ? 9.344 -12.102 -10.973 1.00 96.44 106 ASP A C 1
ATOM 873 O O . ASP A 1 106 ? 8.561 -12.988 -11.294 1.00 96.44 106 ASP A O 1
ATOM 877 N N . LEU A 1 107 ? 9.253 -11.441 -9.819 1.00 96.31 107 LEU A N 1
ATOM 878 C CA . LEU A 1 107 ? 8.221 -11.701 -8.826 1.00 96.31 107 LEU A CA 1
ATOM 879 C C . LEU A 1 107 ? 6.821 -11.453 -9.405 1.00 96.31 107 LEU A C 1
ATOM 881 O O . LEU A 1 107 ? 5.937 -12.286 -9.240 1.00 96.31 107 LEU A O 1
ATOM 885 N N . VAL A 1 108 ? 6.625 -10.360 -10.151 1.00 97.00 108 VAL A N 1
ATOM 886 C CA . VAL A 1 108 ? 5.331 -10.085 -10.802 1.00 97.00 108 VAL A CA 1
ATOM 887 C C . VAL A 1 108 ? 4.972 -11.146 -11.850 1.00 97.00 108 VAL A C 1
ATOM 889 O O . VAL A 1 108 ? 3.802 -11.471 -12.023 1.00 97.00 108 VAL A O 1
ATOM 892 N N . GLY A 1 109 ? 5.974 -11.712 -12.527 1.00 96.25 109 GLY A N 1
ATOM 893 C CA . GLY A 1 109 ? 5.793 -12.741 -13.552 1.00 96.25 109 GLY A CA 1
ATOM 894 C C . GLY A 1 109 ? 5.806 -14.183 -13.047 1.00 96.25 109 GLY A C 1
ATOM 895 O O . GLY A 1 109 ? 5.700 -15.103 -13.864 1.00 96.25 109 GLY A O 1
ATOM 896 N N . ALA A 1 110 ? 5.977 -14.400 -11.741 1.00 96.38 110 ALA A N 1
ATOM 897 C CA . ALA A 1 110 ? 6.128 -15.730 -11.173 1.00 96.38 110 ALA A CA 1
ATOM 898 C C . ALA A 1 110 ? 4.784 -16.471 -11.121 1.00 96.38 110 ALA A C 1
ATOM 900 O O . ALA A 1 110 ? 3.779 -15.941 -10.644 1.00 96.38 110 ALA A O 1
ATOM 901 N N . GLU A 1 111 ? 4.782 -17.735 -11.553 1.00 95.81 111 GLU A N 1
ATOM 902 C CA . GLU A 1 111 ? 3.565 -18.560 -11.610 1.00 95.81 111 GLU A CA 1
ATOM 903 C C . GLU A 1 111 ? 2.891 -18.698 -10.232 1.00 95.81 111 GLU A C 1
ATOM 905 O O . GLU A 1 111 ? 1.669 -18.725 -10.130 1.00 95.81 111 GLU A O 1
ATOM 910 N N . GLU A 1 112 ? 3.677 -18.707 -9.151 1.00 95.31 112 GLU A N 1
ATOM 911 C CA . GLU A 1 112 ? 3.182 -18.803 -7.770 1.00 95.31 112 GLU A CA 1
ATOM 912 C C . GLU A 1 112 ? 2.318 -17.606 -7.324 1.00 95.31 112 GLU A C 1
ATOM 914 O O . GLU A 1 112 ? 1.430 -17.760 -6.477 1.00 95.31 112 GLU A O 1
ATOM 919 N N . TYR A 1 113 ? 2.526 -16.424 -7.918 1.00 96.62 113 TYR A N 1
ATOM 920 C CA . TYR A 1 113 ? 1.753 -15.207 -7.631 1.00 96.62 113 TYR A CA 1
ATOM 921 C C . TYR A 1 113 ? 0.741 -14.872 -8.722 1.00 96.62 113 TYR A C 1
ATOM 923 O O . TYR A 1 113 ? 0.026 -13.875 -8.615 1.00 96.62 113 TYR A O 1
ATOM 931 N N . ARG A 1 114 ? 0.616 -15.721 -9.743 1.00 96.31 114 ARG A N 1
ATOM 932 C CA . ARG A 1 114 ? -0.289 -15.497 -10.869 1.00 96.31 114 ARG A CA 1
ATOM 933 C C . ARG A 1 114 ? -1.717 -15.191 -10.421 1.00 96.31 114 ARG A C 1
ATOM 935 O O . ARG A 1 114 ? -2.284 -14.188 -10.838 1.00 96.31 114 ARG A O 1
ATOM 942 N N . ASN A 1 115 ? -2.257 -15.994 -9.503 1.00 96.31 115 ASN A N 1
ATOM 943 C CA . ASN A 1 115 ? -3.639 -15.852 -9.035 1.00 96.31 115 ASN A CA 1
ATOM 944 C C . ASN A 1 115 ? -3.925 -14.517 -8.330 1.00 96.31 115 ASN A C 1
ATOM 946 O O . ASN A 1 115 ? -5.082 -14.114 -8.287 1.00 96.31 115 ASN A O 1
ATOM 950 N N . ILE A 1 116 ? -2.905 -13.837 -7.790 1.00 97.44 116 ILE A N 1
ATOM 951 C CA . ILE A 1 116 ? -3.093 -12.564 -7.076 1.00 97.44 116 ILE A CA 1
ATOM 952 C C . ILE A 1 116 ? -2.641 -11.348 -7.885 1.00 97.44 116 ILE A C 1
ATOM 954 O O . ILE A 1 116 ? -3.239 -10.288 -7.743 1.00 97.44 116 ILE A O 1
ATOM 958 N N . LEU A 1 117 ? -1.628 -11.485 -8.752 1.00 97.81 117 LEU A N 1
ATOM 959 C CA . LEU A 1 117 ? -1.059 -10.361 -9.506 1.00 97.81 117 LEU A CA 1
ATOM 960 C C . LEU A 1 117 ? -1.648 -10.210 -10.910 1.00 97.81 117 LEU A C 1
ATOM 962 O O . LEU A 1 117 ? -1.840 -9.080 -11.354 1.00 97.81 117 LEU A O 1
ATOM 966 N N . GLU A 1 118 ? -1.983 -11.297 -11.612 1.00 96.38 118 GLU A N 1
ATOM 967 C CA . GLU A 1 118 ? -2.577 -11.229 -12.960 1.00 96.38 118 GLU A CA 1
ATOM 968 C C . GLU A 1 118 ? -3.892 -10.415 -12.978 1.00 96.38 118 GLU A C 1
ATOM 970 O O . GLU A 1 118 ? -4.041 -9.560 -13.855 1.00 96.38 118 GLU A O 1
ATOM 975 N N . PRO A 1 119 ? -4.807 -10.542 -11.986 1.00 96.56 119 PRO A N 1
ATOM 976 C CA . PRO A 1 119 ? -6.040 -9.750 -11.952 1.00 96.56 119 PRO A CA 1
ATOM 977 C C . PRO A 1 119 ? -5.836 -8.237 -11.808 1.00 96.56 119 PRO A C 1
ATOM 979 O O . PRO A 1 119 ? -6.755 -7.485 -12.126 1.00 96.56 119 PRO A O 1
ATOM 982 N N . VAL A 1 120 ? -4.679 -7.803 -11.301 1.00 96.81 120 VAL A N 1
ATOM 983 C CA . VAL A 1 120 ? -4.349 -6.400 -10.986 1.00 96.81 120 VAL A CA 1
ATOM 984 C C . VAL A 1 120 ? -3.197 -5.844 -11.823 1.00 96.81 120 VAL A C 1
ATOM 986 O O . VAL A 1 120 ? -2.768 -4.709 -11.632 1.00 96.81 120 VAL A O 1
ATOM 989 N N . THR A 1 121 ? -2.703 -6.624 -12.780 1.00 96.25 121 THR A N 1
ATOM 990 C CA . THR A 1 121 ? -1.674 -6.207 -13.734 1.00 96.25 121 THR A CA 1
ATOM 991 C C . THR A 1 121 ? -2.158 -6.475 -15.159 1.00 96.25 121 THR A C 1
ATOM 993 O O . THR A 1 121 ? -2.941 -5.693 -15.695 1.00 96.25 121 THR A O 1
ATOM 996 N N . MET A 1 122 ? -1.700 -7.566 -15.772 1.00 95.75 122 MET A N 1
ATOM 997 C CA . MET A 1 122 ? -2.040 -8.041 -17.113 1.00 95.75 122 MET A CA 1
ATOM 998 C C . MET A 1 122 ? -1.778 -9.553 -17.214 1.00 95.75 122 MET A C 1
ATOM 1000 O O . MET A 1 122 ? -1.183 -10.130 -16.306 1.00 95.75 122 MET A O 1
ATOM 1004 N N . ASP A 1 123 ? -2.166 -10.182 -18.335 1.00 96.06 123 ASP A N 1
ATOM 1005 C CA . ASP A 1 123 ? -1.897 -11.610 -18.591 1.00 96.06 123 ASP A CA 1
ATOM 1006 C C . ASP A 1 123 ? -0.413 -11.940 -18.363 1.00 96.06 123 ASP A C 1
ATOM 1008 O O . ASP A 1 123 ? 0.479 -11.257 -18.878 1.00 96.06 123 ASP A O 1
ATOM 1012 N N . HIS A 1 124 ? -0.147 -13.001 -17.603 1.00 94.44 124 HIS A N 1
ATOM 1013 C CA . HIS A 1 124 ? 1.204 -13.386 -17.182 1.00 94.44 124 HIS A CA 1
ATOM 1014 C C . HIS A 1 124 ? 2.178 -13.587 -18.362 1.00 94.44 124 HIS A C 1
ATOM 1016 O O . HIS A 1 124 ? 3.369 -13.287 -18.246 1.00 94.44 124 HIS A O 1
ATOM 1022 N N . ARG A 1 125 ? 1.712 -14.047 -19.534 1.00 95.12 125 ARG A N 1
ATOM 1023 C CA . ARG A 1 125 ? 2.562 -14.209 -20.733 1.00 95.12 125 ARG A CA 1
ATOM 1024 C C . ARG A 1 125 ? 2.915 -12.861 -21.333 1.00 95.12 125 ARG A C 1
ATOM 1026 O O . ARG A 1 125 ? 4.055 -12.660 -21.754 1.00 95.12 125 ARG A O 1
ATOM 1033 N N . VAL A 1 126 ? 1.946 -11.946 -21.363 1.00 96.69 126 VAL A N 1
ATOM 1034 C CA . VAL A 1 126 ? 2.167 -10.566 -21.808 1.00 96.69 126 VAL A CA 1
ATOM 1035 C C . VAL A 1 126 ? 3.173 -9.900 -20.877 1.00 96.69 126 VAL A C 1
ATOM 1037 O O . VAL A 1 126 ? 4.180 -9.373 -21.356 1.00 96.69 126 VAL A O 1
ATOM 1040 N N . TRP A 1 127 ? 2.970 -10.015 -19.562 1.00 97.62 127 TRP A N 1
ATOM 1041 C CA . TRP A 1 127 ? 3.893 -9.491 -18.562 1.00 97.62 127 TRP A CA 1
ATOM 1042 C C . TRP A 1 127 ? 5.314 -10.021 -18.754 1.00 97.62 127 TRP A C 1
ATOM 1044 O O . TRP A 1 127 ? 6.248 -9.232 -18.856 1.00 97.62 127 TRP A O 1
ATOM 1054 N N . ASN A 1 128 ? 5.493 -11.338 -18.875 1.00 96.69 128 ASN A N 1
ATOM 1055 C CA . ASN A 1 128 ? 6.817 -11.943 -19.030 1.00 96.69 128 ASN A CA 1
ATOM 1056 C C . ASN A 1 128 ? 7.547 -11.456 -20.293 1.00 96.69 128 ASN A C 1
ATOM 1058 O O . ASN A 1 128 ? 8.754 -11.192 -20.255 1.00 96.69 128 ASN A O 1
ATOM 1062 N N . GLY A 1 129 ? 6.816 -11.247 -21.393 1.00 96.94 129 GLY A N 1
ATOM 1063 C CA . GLY A 1 129 ? 7.350 -10.591 -22.588 1.00 96.94 129 GLY A CA 1
ATOM 1064 C C . GLY A 1 129 ? 7.822 -9.159 -22.309 1.00 96.94 129 GLY A C 1
ATOM 1065 O O . GLY A 1 129 ? 8.953 -8.802 -22.650 1.00 96.94 129 GLY A O 1
ATOM 1066 N N . ARG A 1 130 ? 6.999 -8.348 -21.629 1.00 97.44 130 ARG A N 1
ATOM 1067 C CA . ARG A 1 130 ? 7.347 -6.967 -21.244 1.00 97.44 130 ARG A CA 1
ATOM 1068 C C . ARG A 1 130 ? 8.528 -6.917 -20.277 1.00 97.44 130 ARG A C 1
ATOM 1070 O O . ARG A 1 130 ? 9.454 -6.138 -20.488 1.00 97.44 130 ARG A O 1
ATOM 1077 N N . ALA A 1 131 ? 8.545 -7.766 -19.254 1.00 97.44 131 ALA A N 1
ATOM 1078 C CA . ALA A 1 131 ? 9.600 -7.847 -18.249 1.00 97.44 131 ALA A CA 1
ATOM 1079 C C . ALA A 1 131 ? 10.971 -8.118 -18.885 1.00 97.44 131 ALA A C 1
ATOM 1081 O O . ALA A 1 131 ? 11.966 -7.487 -18.517 1.00 97.44 131 ALA A O 1
ATOM 1082 N N . PHE A 1 132 ? 11.032 -9.000 -19.888 1.00 96.25 132 PHE A N 1
ATOM 1083 C CA . PHE A 1 132 ? 12.262 -9.260 -20.634 1.00 96.25 132 PHE A CA 1
ATOM 1084 C C . PHE A 1 132 ? 12.801 -8.006 -21.344 1.00 96.25 132 PHE A C 1
ATOM 1086 O O . PHE A 1 132 ? 14.008 -7.745 -21.311 1.00 96.25 132 PHE A O 1
ATOM 1093 N N . GLU A 1 133 ? 11.927 -7.207 -21.959 1.00 96.56 133 GLU A N 1
ATOM 1094 C CA . GLU A 1 133 ? 12.305 -5.940 -22.597 1.00 96.56 133 GLU A CA 1
ATOM 1095 C C . GLU A 1 133 ? 12.718 -4.885 -21.564 1.00 96.56 133 GLU A C 1
ATOM 1097 O O . GLU A 1 133 ? 13.786 -4.279 -21.690 1.00 96.56 133 GLU A O 1
ATOM 1102 N N . LEU A 1 134 ? 11.926 -4.718 -20.504 1.00 97.81 134 LEU A N 1
ATOM 1103 C CA . LEU A 1 134 ? 12.173 -3.767 -19.420 1.00 97.81 134 LEU A CA 1
ATOM 1104 C C . LEU A 1 134 ? 13.534 -3.999 -18.759 1.00 97.81 134 LEU A C 1
ATOM 1106 O O . LEU A 1 134 ? 14.275 -3.047 -18.522 1.00 97.81 134 LEU A O 1
ATOM 1110 N N . LYS A 1 135 ? 13.936 -5.256 -18.538 1.00 96.44 135 LYS A N 1
ATOM 1111 C CA . LYS A 1 135 ? 15.269 -5.583 -18.003 1.00 96.44 135 LYS A CA 1
ATOM 1112 C C . LYS A 1 135 ? 16.412 -5.073 -18.884 1.00 96.44 135 LYS A C 1
ATOM 1114 O O . LYS A 1 135 ? 17.477 -4.738 -18.363 1.00 96.44 135 LYS A O 1
ATOM 1119 N N . LYS A 1 136 ? 16.231 -5.003 -20.208 1.00 94.88 136 LYS A N 1
ATOM 1120 C CA . LYS A 1 136 ? 17.234 -4.419 -21.116 1.00 94.88 136 LYS A CA 1
ATOM 1121 C C . LYS A 1 136 ? 17.276 -2.899 -20.973 1.00 94.88 136 LYS A C 1
ATOM 1123 O O . LYS A 1 136 ? 18.364 -2.350 -20.820 1.00 94.88 136 LYS A O 1
ATOM 1128 N N . ILE A 1 137 ? 16.111 -2.252 -20.921 1.00 95.81 137 ILE A N 1
ATOM 1129 C CA . ILE A 1 137 ? 15.981 -0.800 -20.709 1.00 95.81 137 ILE A CA 1
ATOM 1130 C C . ILE A 1 137 ? 16.616 -0.393 -19.372 1.00 95.81 137 ILE A C 1
ATOM 1132 O O . ILE A 1 137 ? 17.418 0.541 -19.317 1.00 95.81 137 ILE A O 1
ATOM 1136 N N . ARG A 1 138 ? 16.363 -1.156 -18.300 1.00 94.56 138 ARG A N 1
ATOM 1137 C CA . ARG A 1 138 ? 16.964 -0.923 -16.981 1.00 94.56 138 ARG A CA 1
ATOM 1138 C C . ARG A 1 138 ? 18.482 -0.841 -17.034 1.00 94.56 138 ARG A C 1
ATOM 1140 O O . ARG A 1 138 ? 19.050 0.005 -16.350 1.00 94.56 138 ARG A O 1
ATOM 1147 N N . LYS A 1 139 ? 19.150 -1.694 -17.819 1.00 90.94 139 LYS A N 1
ATOM 1148 C CA . LYS A 1 139 ? 20.619 -1.679 -17.941 1.00 90.94 139 LYS A CA 1
ATOM 1149 C C . LYS A 1 139 ? 21.128 -0.367 -18.533 1.00 90.94 139 LYS A C 1
ATOM 1151 O O . LYS A 1 139 ? 22.217 0.068 -18.167 1.00 90.94 139 LYS A O 1
ATOM 1156 N N . HIS A 1 140 ? 20.367 0.270 -19.424 1.00 90.00 140 HIS A N 1
ATOM 1157 C CA . HIS A 1 140 ? 20.731 1.589 -19.938 1.00 90.00 140 HIS A CA 1
ATOM 1158 C C . HIS A 1 140 ? 20.652 2.640 -18.831 1.00 90.00 140 HIS A C 1
ATOM 1160 O O . HIS A 1 140 ? 21.622 3.361 -18.604 1.00 90.00 140 HIS A O 1
ATOM 1166 N N . ILE A 1 141 ? 19.550 2.639 -18.078 1.00 90.44 141 ILE A N 1
ATOM 1167 C CA . ILE A 1 141 ? 19.317 3.559 -16.958 1.00 90.44 141 ILE A CA 1
ATOM 1168 C C . ILE A 1 141 ? 20.367 3.362 -15.851 1.00 90.44 141 ILE A C 1
ATOM 1170 O O . ILE A 1 141 ? 20.972 4.325 -15.395 1.00 90.44 141 ILE A O 1
ATOM 1174 N N . ALA A 1 142 ? 20.639 2.112 -15.457 1.00 88.69 142 ALA A N 1
ATOM 1175 C CA . ALA A 1 142 ? 21.550 1.755 -14.363 1.00 88.69 142 ALA A CA 1
ATOM 1176 C C . ALA A 1 142 ? 22.989 2.228 -14.565 1.00 88.69 142 ALA A C 1
ATOM 1178 O O . ALA A 1 142 ? 23.706 2.477 -13.602 1.00 88.69 142 ALA A O 1
ATOM 1179 N N . HIS A 1 143 ? 23.425 2.288 -15.819 1.00 89.69 143 HIS A N 1
ATOM 1180 C CA . HIS A 1 143 ? 24.807 2.581 -16.176 1.00 89.69 143 HIS A CA 1
ATOM 1181 C C . HIS A 1 143 ? 24.943 3.929 -16.883 1.00 89.69 143 HIS A C 1
ATOM 1183 O O . HIS A 1 143 ? 25.947 4.149 -17.560 1.00 89.69 143 HIS A O 1
ATOM 1189 N N . CYS A 1 144 ? 23.923 4.791 -16.780 1.00 87.94 144 CYS A N 1
ATOM 1190 C CA . CYS A 1 144 ? 23.865 6.093 -17.444 1.00 87.94 144 CYS A CA 1
ATOM 1191 C C . CYS A 1 144 ? 24.225 6.012 -18.940 1.00 87.94 144 CYS A C 1
ATOM 1193 O O . CYS A 1 144 ? 24.867 6.905 -19.496 1.00 87.94 144 CYS A O 1
ATOM 1195 N N . ARG A 1 145 ? 23.844 4.913 -19.603 1.00 88.88 145 ARG A N 1
ATOM 1196 C CA . ARG A 1 145 ? 24.061 4.733 -21.042 1.00 88.88 145 ARG A CA 1
ATOM 1197 C C . ARG A 1 145 ? 22.971 5.478 -21.798 1.00 88.88 145 ARG A C 1
ATOM 1199 O O . ARG A 1 145 ? 21.851 5.622 -21.310 1.00 88.88 145 ARG A O 1
ATOM 1206 N N . ARG A 1 146 ? 23.289 5.921 -23.015 1.00 87.50 146 ARG A N 1
ATOM 1207 C CA . ARG A 1 146 ? 22.281 6.519 -23.897 1.00 87.50 146 ARG A CA 1
ATOM 1208 C C . ARG A 1 146 ? 21.173 5.489 -24.170 1.00 87.50 146 ARG A C 1
ATOM 1210 O O . ARG A 1 146 ? 21.513 4.373 -24.567 1.00 87.50 146 ARG A O 1
ATOM 1217 N N . PRO A 1 147 ? 19.895 5.835 -23.945 1.00 91.38 147 PRO A N 1
ATOM 1218 C CA . PRO A 1 147 ? 18.789 4.931 -24.224 1.00 91.38 147 PRO A CA 1
ATOM 1219 C C . PRO A 1 147 ? 18.601 4.736 -25.731 1.00 91.38 147 PRO A C 1
ATOM 1221 O O . PRO A 1 147 ? 19.011 5.582 -26.531 1.00 91.38 147 PRO A O 1
ATOM 1224 N N . HIS A 1 148 ? 17.961 3.631 -26.111 1.00 93.69 148 HIS A N 1
ATOM 1225 C CA . HIS A 1 148 ? 17.443 3.462 -27.466 1.00 93.69 148 HIS A CA 1
ATOM 1226 C C . HIS A 1 148 ? 16.272 4.430 -27.693 1.00 93.69 148 HIS A C 1
ATOM 1228 O O . HIS A 1 148 ? 15.557 4.769 -26.748 1.00 93.69 148 HIS A O 1
ATOM 1234 N N . GLU A 1 149 ? 16.043 4.849 -28.938 1.00 92.38 149 GLU A N 1
ATOM 1235 C CA . GLU A 1 149 ? 14.961 5.788 -29.283 1.00 92.38 149 GLU A CA 1
ATOM 1236 C C . GLU A 1 149 ? 13.571 5.284 -28.850 1.00 92.38 149 GLU A C 1
ATOM 1238 O O . GLU A 1 149 ? 12.745 6.058 -28.368 1.00 92.38 149 GLU A O 1
ATOM 1243 N N . ASP A 1 150 ? 13.362 3.968 -28.905 1.00 94.94 150 ASP A N 1
ATOM 1244 C CA . ASP A 1 150 ? 12.106 3.315 -28.513 1.00 94.94 150 ASP A CA 1
ATOM 1245 C C . ASP A 1 150 ? 11.944 3.053 -27.007 1.00 94.94 150 ASP A C 1
ATOM 1247 O O . ASP A 1 150 ? 10.856 2.665 -26.576 1.00 94.94 150 ASP A O 1
ATOM 1251 N N . ASP A 1 151 ? 12.994 3.200 -26.189 1.00 96.12 151 ASP A N 1
ATOM 1252 C CA . ASP A 1 151 ? 12.954 2.766 -24.782 1.00 96.12 151 ASP A CA 1
ATOM 1253 C C . ASP A 1 151 ? 11.844 3.495 -24.007 1.00 96.12 151 ASP A C 1
ATOM 1255 O O . ASP A 1 151 ? 11.079 2.877 -23.262 1.00 96.12 151 ASP A O 1
ATOM 1259 N N . LEU A 1 152 ? 11.691 4.804 -24.237 1.00 95.69 152 LEU A N 1
ATOM 1260 C CA . LEU A 1 152 ? 10.633 5.594 -23.605 1.00 95.69 152 LEU A CA 1
ATOM 1261 C C . LEU A 1 152 ? 9.235 5.154 -24.054 1.00 95.69 152 LEU A C 1
ATOM 1263 O O . LEU A 1 152 ? 8.330 5.056 -23.224 1.00 95.69 152 LEU A O 1
ATOM 1267 N N . ALA A 1 153 ? 9.049 4.887 -25.349 1.00 96.31 153 ALA A N 1
ATOM 1268 C CA . ALA A 1 153 ? 7.764 4.447 -25.884 1.00 96.31 153 ALA A CA 1
ATOM 1269 C C . ALA A 1 153 ? 7.351 3.092 -25.292 1.00 96.31 153 ALA A C 1
ATOM 1271 O O . ALA A 1 153 ? 6.195 2.917 -24.912 1.00 96.31 153 ALA A O 1
ATOM 1272 N N . LYS A 1 154 ? 8.302 2.167 -25.124 1.00 97.38 154 LYS A N 1
ATOM 1273 C CA . LYS A 1 154 ? 8.060 0.854 -24.509 1.00 97.38 154 LYS A CA 1
ATOM 1274 C C . LYS A 1 154 ? 7.656 0.963 -23.042 1.00 97.38 154 LYS A C 1
ATOM 1276 O O . LYS A 1 154 ? 6.681 0.334 -22.644 1.00 97.38 154 LYS A O 1
ATOM 1281 N N . VAL A 1 155 ? 8.345 1.790 -22.249 1.00 97.88 155 VAL A N 1
ATOM 1282 C CA . VAL A 1 155 ? 7.967 2.013 -20.840 1.00 97.88 155 VAL A CA 1
ATOM 1283 C C . VAL A 1 155 ? 6.573 2.637 -20.738 1.00 97.88 155 VAL A C 1
ATOM 1285 O O . VAL A 1 155 ? 5.757 2.174 -19.947 1.00 97.88 155 VAL A O 1
ATOM 1288 N N . ARG A 1 156 ? 6.260 3.639 -21.572 1.00 97.19 156 ARG A N 1
ATOM 1289 C CA . ARG A 1 156 ? 4.914 4.239 -21.622 1.00 97.19 156 ARG A CA 1
ATOM 1290 C C . ARG A 1 156 ? 3.845 3.226 -22.011 1.00 97.19 156 ARG A C 1
ATOM 1292 O O . ARG A 1 156 ? 2.783 3.213 -21.401 1.00 97.19 156 ARG A O 1
ATOM 1299 N N . GLN A 1 157 ? 4.128 2.361 -22.983 1.00 97.19 157 GLN A N 1
ATOM 1300 C CA . GLN A 1 157 ? 3.196 1.310 -23.371 1.00 97.19 157 GLN A CA 1
ATOM 1301 C C . GLN A 1 157 ? 2.921 0.349 -22.212 1.00 97.19 157 GLN A C 1
ATOM 1303 O O . GLN A 1 157 ? 1.765 0.035 -21.971 1.00 97.19 157 GLN A O 1
ATOM 1308 N N . VAL A 1 158 ? 3.943 -0.067 -21.456 1.00 98.00 158 VAL A N 1
ATOM 1309 C CA . VAL A 1 158 ? 3.733 -0.919 -20.274 1.00 98.00 158 VAL A CA 1
ATOM 1310 C C . VAL A 1 158 ? 2.874 -0.217 -19.225 1.00 98.00 158 VAL A C 1
ATOM 1312 O O . VAL A 1 158 ? 1.964 -0.835 -18.686 1.00 98.00 158 VAL A O 1
ATOM 1315 N N . LEU A 1 159 ? 3.129 1.064 -18.948 1.00 97.81 159 LEU A N 1
ATOM 1316 C CA . LEU A 1 159 ? 2.304 1.840 -18.018 1.00 97.81 159 LEU A CA 1
ATOM 1317 C C . LEU A 1 159 ? 0.838 1.888 -18.480 1.00 97.81 159 LEU A C 1
ATOM 1319 O O . LEU A 1 159 ? -0.053 1.637 -17.679 1.00 97.81 159 LEU A O 1
ATOM 1323 N N . ARG A 1 160 ? 0.580 2.115 -19.775 1.00 96.38 160 ARG A N 1
ATOM 1324 C CA . ARG A 1 160 ? -0.779 2.051 -20.345 1.00 96.38 160 ARG A CA 1
ATOM 1325 C C . ARG A 1 160 ? -1.409 0.671 -20.208 1.00 96.38 160 ARG A C 1
ATOM 1327 O O . ARG A 1 160 ? -2.566 0.573 -19.821 1.00 96.38 160 ARG A O 1
ATOM 1334 N N . ASP A 1 161 ? -0.650 -0.378 -20.512 1.00 96.62 161 ASP A N 1
ATOM 1335 C CA . ASP A 1 161 ? -1.113 -1.764 -20.411 1.00 96.62 161 ASP A CA 1
ATOM 1336 C C . ASP A 1 161 ? -1.466 -2.121 -18.947 1.00 96.62 161 ASP A C 1
ATOM 1338 O O . ASP A 1 161 ? -2.347 -2.944 -18.712 1.00 96.62 161 ASP A O 1
ATOM 1342 N N . LEU A 1 162 ? -0.823 -1.477 -17.962 1.00 97.12 162 LEU A N 1
ATOM 1343 C CA . LEU A 1 162 ? -1.102 -1.643 -16.531 1.00 97.12 162 LEU A CA 1
ATOM 1344 C C . LEU A 1 162 ? -2.317 -0.851 -16.024 1.00 97.12 162 LEU A C 1
ATOM 1346 O O . LEU A 1 162 ? -2.816 -1.193 -14.953 1.00 97.12 162 LEU A O 1
ATOM 1350 N N . GLU A 1 163 ? -2.797 0.182 -16.728 1.00 94.56 163 GLU A N 1
ATOM 1351 C CA . GLU A 1 163 ? -3.863 1.089 -16.248 1.00 94.56 163 GLU A CA 1
ATOM 1352 C C . GLU A 1 163 ? -5.098 0.329 -15.755 1.00 94.56 163 GLU A C 1
ATOM 1354 O O . GLU A 1 163 ? -5.571 0.561 -14.645 1.00 94.56 163 GLU A O 1
ATOM 1359 N N . HIS A 1 164 ? -5.596 -0.626 -16.545 1.00 93.62 164 HIS A N 1
ATOM 1360 C CA . HIS A 1 164 ? -6.823 -1.348 -16.205 1.00 93.62 164 HIS A CA 1
ATOM 1361 C C . HIS A 1 164 ? -6.682 -2.174 -14.919 1.00 93.62 164 HIS A C 1
ATOM 1363 O O . HIS A 1 164 ? -7.515 -2.066 -14.017 1.00 93.62 164 HIS A O 1
ATOM 1369 N N . GLY A 1 165 ? -5.618 -2.977 -14.819 1.00 95.94 165 GLY A N 1
ATOM 1370 C CA . GLY A 1 165 ? -5.336 -3.759 -13.616 1.00 95.94 165 GLY A CA 1
ATOM 1371 C C . GLY A 1 165 ? -5.078 -2.866 -12.400 1.00 95.94 165 GLY A C 1
ATOM 1372 O O . GLY A 1 165 ? -5.563 -3.154 -11.306 1.00 95.94 165 GLY A O 1
ATOM 1373 N N . SER A 1 166 ? -4.404 -1.735 -12.615 1.00 95.75 166 SER A N 1
ATOM 1374 C CA . SER A 1 166 ? -4.104 -0.759 -11.568 1.00 95.75 166 SER A CA 1
ATOM 1375 C C . SER A 1 166 ? -5.370 -0.120 -11.013 1.00 95.75 166 SER A C 1
ATOM 1377 O O . SER A 1 166 ? -5.553 -0.091 -9.799 1.00 95.75 166 SER A O 1
ATOM 1379 N N . PHE A 1 167 ? -6.293 0.301 -11.882 1.00 95.19 167 PHE A N 1
ATOM 1380 C CA . PHE A 1 167 ? -7.593 0.815 -11.459 1.00 95.19 167 PHE A CA 1
ATOM 1381 C C . PHE A 1 167 ? -8.358 -0.242 -10.663 1.00 95.19 167 PHE A C 1
ATOM 1383 O O . PHE A 1 167 ? -8.806 0.031 -9.557 1.00 95.19 167 PHE A O 1
ATOM 1390 N N . LYS A 1 168 ? -8.412 -1.489 -11.152 1.00 95.31 168 LYS A N 1
ATOM 1391 C CA . LYS A 1 168 ? -9.069 -2.591 -10.435 1.00 95.31 168 LYS A CA 1
ATOM 1392 C C . LYS A 1 168 ? -8.493 -2.799 -9.028 1.00 95.31 168 LYS A C 1
ATOM 1394 O O . LYS A 1 168 ? -9.253 -3.018 -8.088 1.00 95.31 168 LYS A O 1
ATOM 1399 N N . ALA A 1 169 ? -7.169 -2.731 -8.878 1.00 97.12 169 ALA A N 1
ATOM 1400 C CA . ALA A 1 169 ? -6.489 -2.885 -7.593 1.00 97.12 169 ALA A CA 1
ATOM 1401 C C . ALA A 1 169 ? -6.834 -1.762 -6.608 1.00 97.12 169 ALA A C 1
ATOM 1403 O O . ALA A 1 169 ? -7.096 -2.035 -5.433 1.00 97.12 169 ALA A O 1
ATOM 1404 N N . LEU A 1 170 ? -6.821 -0.518 -7.093 1.00 96.88 170 LEU A N 1
ATOM 1405 C CA . LEU A 1 170 ? -7.109 0.676 -6.304 1.00 96.88 170 LEU A CA 1
ATOM 1406 C C . LEU A 1 170 ? -8.585 0.736 -5.913 1.00 96.88 170 LEU A C 1
ATOM 1408 O O . LEU A 1 170 ? -8.895 0.843 -4.730 1.00 96.88 170 LEU A O 1
ATOM 1412 N N . SER A 1 171 ? -9.496 0.558 -6.871 1.00 95.31 171 SER A N 1
ATOM 1413 C CA . SER A 1 171 ? -10.932 0.586 -6.599 1.00 95.31 171 SER A CA 1
ATOM 1414 C C . SER A 1 171 ? -11.345 -0.525 -5.639 1.00 95.31 171 SER A C 1
ATOM 1416 O O . SER A 1 171 ? -12.139 -0.283 -4.742 1.00 95.31 171 SER A O 1
ATOM 1418 N N . ALA A 1 172 ? -10.763 -1.724 -5.746 1.00 96.81 172 ALA A N 1
ATOM 1419 C CA . ALA A 1 172 ? -11.018 -2.795 -4.784 1.00 96.81 172 ALA A CA 1
ATOM 1420 C C . ALA A 1 172 ? -10.441 -2.508 -3.388 1.00 96.81 172 ALA A C 1
ATOM 1422 O O . ALA A 1 172 ? -11.032 -2.919 -2.398 1.00 96.81 172 ALA A O 1
ATOM 1423 N N . TYR A 1 173 ? -9.309 -1.797 -3.298 1.00 97.62 173 TYR A N 1
ATOM 1424 C CA . TYR A 1 173 ? -8.751 -1.346 -2.017 1.00 97.62 173 TYR A CA 1
ATOM 1425 C C . TYR A 1 173 ? -9.661 -0.316 -1.334 1.00 97.62 173 TYR A C 1
ATOM 1427 O O . TYR A 1 173 ? -9.921 -0.414 -0.140 1.00 97.62 173 TYR A O 1
ATOM 1435 N N . ASN A 1 174 ? -10.173 0.647 -2.103 1.00 96.12 174 ASN A N 1
ATOM 1436 C CA . ASN A 1 174 ? -11.000 1.737 -1.583 1.00 96.12 174 ASN A CA 1
ATOM 1437 C C . ASN A 1 174 ? -12.491 1.389 -1.484 1.00 96.12 174 ASN A C 1
ATOM 1439 O O . ASN A 1 174 ? -13.248 2.092 -0.814 1.00 96.12 174 ASN A O 1
ATOM 1443 N N . ARG A 1 175 ? -12.932 0.278 -2.086 1.00 96.12 175 ARG A N 1
ATOM 1444 C CA . ARG A 1 175 ? -14.271 -0.273 -1.869 1.00 96.12 175 ARG A CA 1
ATOM 1445 C C . ARG A 1 175 ? -14.327 -0.943 -0.500 1.00 96.12 175 ARG A C 1
ATOM 1447 O O . ARG A 1 175 ? -14.028 -2.126 -0.344 1.00 96.12 175 ARG A O 1
ATOM 1454 N N . GLN A 1 176 ? -14.724 -0.148 0.481 1.00 95.62 176 GLN A N 1
ATOM 1455 C CA . GLN A 1 176 ? -14.810 -0.556 1.872 1.00 95.62 176 GLN A CA 1
ATOM 1456 C C . GLN A 1 176 ? -16.240 -0.954 2.254 1.00 95.62 176 GLN A C 1
ATOM 1458 O O . GLN A 1 176 ? -17.214 -0.286 1.904 1.00 95.62 176 GLN A O 1
ATOM 1463 N N . PHE A 1 177 ? -16.355 -2.033 3.018 1.00 96.44 177 PHE A N 1
ATOM 1464 C CA . PHE A 1 177 ? -17.600 -2.637 3.466 1.00 96.44 177 PHE A CA 1
ATOM 1465 C C . PHE A 1 177 ? -17.738 -2.529 4.983 1.00 96.44 177 PHE A C 1
ATOM 1467 O O . PHE A 1 177 ? -16.753 -2.523 5.726 1.00 96.44 177 PHE A O 1
ATOM 1474 N N . SER A 1 178 ? -18.986 -2.461 5.444 1.00 95.81 178 SER A N 1
ATOM 1475 C CA . SER A 1 178 ? -19.294 -2.539 6.868 1.00 95.81 178 SER A CA 1
ATOM 1476 C C . SER A 1 178 ? -19.174 -3.992 7.346 1.00 95.81 178 SER A C 1
ATOM 1478 O O . SER A 1 178 ? -19.738 -4.877 6.703 1.00 95.81 178 SER A O 1
ATOM 1480 N N . PRO A 1 179 ? -18.481 -4.265 8.461 1.00 95.25 179 PRO A N 1
ATOM 1481 C CA . PRO A 1 179 ? -18.298 -5.622 8.975 1.00 95.25 179 PRO A CA 1
ATOM 1482 C C . PRO A 1 179 ? -19.437 -6.081 9.905 1.00 95.25 179 PRO A C 1
ATOM 1484 O O . PRO A 1 179 ? -19.269 -7.052 10.633 1.00 95.25 179 PRO A O 1
ATOM 1487 N N . VAL A 1 180 ? -20.595 -5.407 9.898 1.00 87.56 180 VAL A N 1
ATOM 1488 C CA . VAL A 1 180 ? -21.741 -5.723 10.781 1.00 87.56 180 VAL A CA 1
ATOM 1489 C C . VAL A 1 180 ? -22.263 -7.154 10.635 1.00 87.56 180 VAL A C 1
ATOM 1491 O O . VAL A 1 180 ? -22.787 -7.707 11.598 1.00 87.56 180 VAL A O 1
ATOM 1494 N N . ASP A 1 181 ? -22.082 -7.768 9.466 1.00 89.50 181 ASP A N 1
ATOM 1495 C CA . ASP A 1 181 ? -22.525 -9.139 9.194 1.00 89.50 181 ASP A CA 1
ATOM 1496 C C . ASP A 1 181 ? -21.502 -10.209 9.641 1.00 89.50 181 ASP A C 1
ATOM 1498 O O . ASP A 1 181 ? -21.765 -11.406 9.530 1.00 89.50 181 ASP A O 1
ATOM 1502 N N . LEU A 1 182 ? -20.338 -9.808 10.172 1.00 93.06 182 LEU A N 1
ATOM 1503 C CA . LEU A 1 182 ? -19.259 -10.707 10.601 1.00 93.06 182 LEU A CA 1
ATOM 1504 C C . LEU A 1 182 ? -19.369 -11.040 12.099 1.00 93.06 182 LEU A C 1
ATOM 1506 O O . LEU A 1 182 ? -18.506 -10.705 12.909 1.00 93.06 182 LEU A O 1
ATOM 1510 N N . THR A 1 183 ? -20.475 -11.682 12.485 1.00 86.31 183 THR A N 1
ATOM 1511 C CA . THR A 1 183 ? -20.899 -11.844 13.891 1.00 86.31 183 THR A CA 1
ATOM 1512 C C . THR A 1 183 ? -20.015 -12.754 14.760 1.00 86.31 183 THR A C 1
ATOM 1514 O O . THR A 1 183 ? -20.325 -12.928 15.936 1.00 86.31 183 THR A O 1
ATOM 1517 N N . GLY A 1 184 ? -18.955 -13.356 14.213 1.00 91.44 184 GLY A N 1
ATOM 1518 C CA . GLY A 1 184 ? -17.960 -14.140 14.962 1.00 91.44 184 GLY A CA 1
ATOM 1519 C C . GLY A 1 184 ? -16.553 -13.542 14.933 1.00 91.44 184 GLY A C 1
ATOM 1520 O O . GLY A 1 184 ? -15.652 -14.063 15.584 1.00 91.44 184 GLY A O 1
ATOM 1521 N N . ASP A 1 185 ? -16.341 -12.465 14.175 1.00 97.56 185 ASP A N 1
ATOM 1522 C CA . ASP A 1 185 ? -14.995 -11.977 13.913 1.00 97.56 185 ASP A CA 1
ATOM 1523 C C . ASP A 1 185 ? -14.389 -11.315 15.164 1.00 97.56 185 ASP A C 1
ATOM 1525 O O . ASP A 1 185 ? -15.008 -10.406 15.724 1.00 97.56 185 ASP A O 1
ATOM 1529 N N . PRO A 1 186 ? -13.172 -11.698 15.601 1.00 97.44 186 PRO A N 1
ATOM 1530 C CA . PRO A 1 186 ? -12.547 -11.132 16.796 1.00 97.44 186 PRO A CA 1
ATOM 1531 C C . PRO A 1 186 ? -12.377 -9.608 16.761 1.00 97.44 186 PRO A C 1
ATOM 1533 O O . PRO A 1 186 ? -12.439 -8.961 17.807 1.00 97.44 186 PRO A O 1
ATOM 1536 N N . VAL A 1 187 ? -12.156 -9.014 15.582 1.00 97.31 187 VAL A N 1
ATOM 1537 C CA . VAL A 1 187 ? -12.001 -7.558 15.441 1.00 97.31 187 VAL A CA 1
ATOM 1538 C C . VAL A 1 187 ? -13.350 -6.860 15.612 1.00 97.31 187 VAL A C 1
ATOM 1540 O O . VAL A 1 187 ? -13.434 -5.825 16.279 1.00 97.31 187 VAL A O 1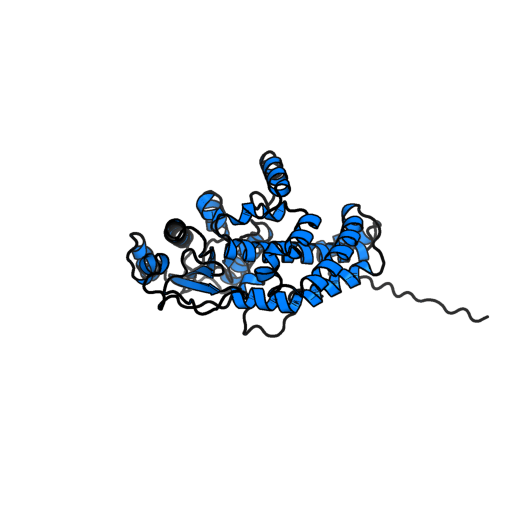
ATOM 1543 N N . VAL A 1 188 ? -14.414 -7.446 15.058 1.00 97.19 188 VAL A N 1
ATOM 1544 C CA . VAL A 1 188 ? -15.794 -6.959 15.209 1.00 97.19 188 VAL A CA 1
ATOM 1545 C C . VAL A 1 188 ? -16.259 -7.104 16.649 1.00 97.19 188 VAL A C 1
ATOM 1547 O O . VAL A 1 188 ? -16.799 -6.156 17.220 1.00 97.19 188 VAL A O 1
ATOM 1550 N N . ASP A 1 189 ? -15.994 -8.249 17.268 1.00 97.00 189 ASP A N 1
ATOM 1551 C CA . ASP A 1 189 ? -16.345 -8.492 18.660 1.00 97.00 189 ASP A CA 1
ATOM 1552 C C . ASP A 1 189 ? -15.672 -7.484 19.604 1.00 97.00 189 ASP A C 1
ATOM 1554 O O . ASP A 1 189 ? -16.319 -6.855 20.447 1.00 97.00 189 ASP A O 1
ATOM 1558 N N . ALA A 1 190 ? -14.379 -7.242 19.392 1.00 96.81 190 ALA A N 1
ATOM 1559 C CA . ALA A 1 190 ? -13.604 -6.283 20.162 1.00 96.81 190 ALA A CA 1
ATOM 1560 C C . ALA A 1 190 ? -14.150 -4.849 20.058 1.00 96.81 190 ALA A C 1
ATOM 1562 O O . ALA A 1 190 ? -14.345 -4.186 21.082 1.00 96.81 190 ALA A O 1
ATOM 1563 N N . TRP A 1 191 ? -14.380 -4.361 18.837 1.00 95.88 191 TRP A N 1
ATOM 1564 C CA . TRP A 1 191 ? -14.537 -2.925 18.591 1.00 95.88 191 TRP A CA 1
ATOM 1565 C C . TRP A 1 191 ? -15.930 -2.464 18.183 1.00 95.88 191 TRP A C 1
ATOM 1567 O O . TRP A 1 191 ? -16.243 -1.295 18.379 1.00 95.88 191 TRP A O 1
ATOM 1577 N N . ILE A 1 192 ? -16.754 -3.343 17.619 1.00 94.69 192 ILE A N 1
ATOM 1578 C CA . ILE A 1 192 ? -18.133 -3.016 17.229 1.00 94.69 192 ILE A CA 1
ATOM 1579 C C . ILE A 1 192 ? -19.100 -3.486 18.305 1.00 94.69 192 ILE A C 1
ATOM 1581 O O . ILE A 1 192 ? -19.984 -2.733 18.706 1.00 94.69 192 ILE A O 1
ATOM 1585 N N . ASN A 1 193 ? -18.895 -4.698 18.824 1.00 94.94 193 ASN A N 1
ATOM 1586 C CA . ASN A 1 193 ? -19.687 -5.208 19.946 1.00 94.94 193 ASN A CA 1
ATOM 1587 C C . ASN A 1 193 ? -19.177 -4.689 21.300 1.00 94.94 193 ASN A C 1
ATOM 1589 O O . ASN A 1 193 ? -19.881 -4.782 22.304 1.00 94.94 193 ASN A O 1
ATOM 1593 N N . GLY A 1 194 ? -17.974 -4.107 21.325 1.00 94.56 194 GLY A N 1
ATOM 1594 C CA . GLY A 1 194 ? -17.417 -3.415 22.481 1.00 94.56 194 GLY A CA 1
ATOM 1595 C C . GLY A 1 194 ? -16.880 -4.323 23.583 1.00 94.56 194 GLY A C 1
ATOM 1596 O O . GLY A 1 194 ? -16.835 -3.909 24.742 1.00 94.56 194 GLY A O 1
ATOM 1597 N N . ASN A 1 195 ? -16.454 -5.540 23.234 1.00 96.06 195 ASN A N 1
ATOM 1598 C CA . ASN A 1 195 ? -15.913 -6.508 24.190 1.00 96.06 195 ASN A CA 1
ATOM 1599 C C . ASN A 1 195 ? -14.419 -6.300 24.507 1.00 96.06 195 ASN A C 1
ATOM 1601 O O . ASN A 1 195 ? -13.863 -6.999 25.355 1.00 96.06 195 ASN A O 1
ATOM 1605 N N . HIS A 1 196 ? -13.754 -5.322 23.881 1.00 96.62 196 HIS A N 1
ATOM 1606 C CA . HIS A 1 196 ? -12.375 -4.951 24.212 1.00 96.62 196 HIS A CA 1
ATOM 1607 C C . HIS A 1 196 ? -12.296 -3.917 25.340 1.00 96.62 196 HIS A C 1
ATOM 1609 O O . HIS A 1 196 ? -13.067 -2.960 25.396 1.00 96.62 196 HIS A O 1
ATOM 1615 N N . GLN A 1 197 ? -11.290 -4.050 26.211 1.00 94.62 197 GLN A N 1
ATOM 1616 C CA . GLN A 1 197 ? -11.062 -3.129 27.334 1.00 94.62 197 GLN A CA 1
ATOM 1617 C C . GLN A 1 197 ? -10.855 -1.664 26.913 1.00 94.62 197 GLN A C 1
ATOM 1619 O O . GLN A 1 197 ? -11.120 -0.765 27.702 1.00 94.62 197 GLN A O 1
ATOM 1624 N N . GLY A 1 198 ? -10.378 -1.419 25.690 1.00 93.44 198 GLY A N 1
ATOM 1625 C CA . GLY A 1 198 ? -10.135 -0.102 25.104 1.00 93.44 198 GLY A CA 1
ATOM 1626 C C . GLY A 1 198 ? -11.348 0.494 24.389 1.00 93.44 198 GLY A C 1
ATOM 1627 O O . GLY A 1 198 ? -11.283 1.643 23.957 1.00 93.44 198 GLY A O 1
ATOM 1628 N N . HIS A 1 199 ? -12.471 -0.225 24.292 1.00 94.31 199 HIS A N 1
ATOM 1629 C CA . HIS A 1 199 ? -13.656 0.241 23.566 1.00 94.31 199 HIS A CA 1
ATOM 1630 C C . HIS A 1 199 ? -14.220 1.568 24.110 1.00 94.31 199 HIS A C 1
ATOM 1632 O O . HIS A 1 199 ? -14.763 2.373 23.352 1.00 94.31 199 HIS A O 1
ATOM 1638 N N . PHE A 1 200 ? -14.011 1.880 25.399 1.00 94.69 200 PHE A N 1
ATOM 1639 C CA . PHE A 1 200 ? -14.397 3.177 25.979 1.00 94.69 200 PHE A CA 1
ATOM 1640 C C . PHE A 1 200 ? -13.793 4.382 25.235 1.00 94.69 200 PHE A C 1
ATOM 1642 O O . PHE A 1 200 ? -14.317 5.493 25.342 1.00 94.69 200 PHE A O 1
ATOM 1649 N N . LEU A 1 201 ? -12.699 4.185 24.490 1.00 95.19 201 LEU A N 1
ATOM 1650 C CA . LEU A 1 201 ? -12.073 5.223 23.679 1.00 95.19 201 LEU A CA 1
ATOM 1651 C C . LEU A 1 201 ? -12.960 5.686 22.525 1.00 95.19 201 LEU A C 1
ATOM 1653 O O . LEU A 1 201 ? -12.875 6.855 22.167 1.00 95.19 201 LEU A O 1
ATOM 1657 N N . VAL A 1 202 ? -13.832 4.831 21.983 1.00 94.25 202 VAL A N 1
ATOM 1658 C CA . VAL A 1 202 ? -14.787 5.206 20.926 1.00 94.25 202 VAL A CA 1
ATOM 1659 C C . VAL A 1 202 ? -15.769 6.251 21.464 1.00 94.25 202 VAL A C 1
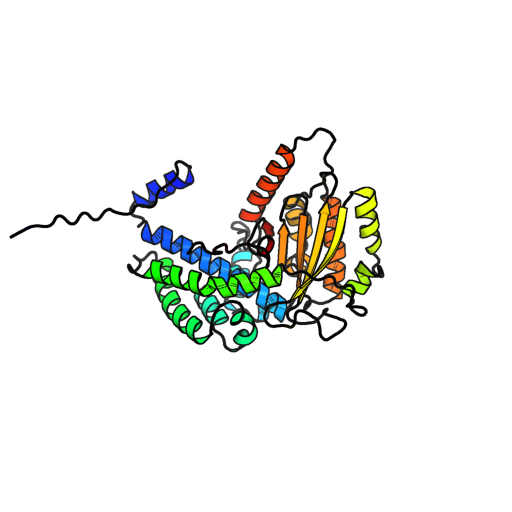ATOM 1661 O O . VAL A 1 202 ? -15.917 7.349 20.921 1.00 94.25 202 VAL A O 1
ATOM 1664 N N . ASP A 1 203 ? -16.355 5.957 22.623 1.00 93.31 203 ASP A N 1
ATOM 1665 C CA . ASP A 1 203 ? -17.222 6.874 23.359 1.00 93.31 203 ASP A CA 1
ATOM 1666 C C . ASP A 1 203 ? -16.488 8.161 23.767 1.00 93.31 203 ASP A C 1
ATOM 1668 O O . ASP A 1 203 ? -17.026 9.271 23.677 1.00 93.31 203 ASP A O 1
ATOM 1672 N N . HIS A 1 204 ? -15.246 8.022 24.236 1.00 94.81 204 HIS A N 1
ATOM 1673 C CA . HIS A 1 204 ? -14.415 9.143 24.655 1.00 94.81 204 HIS A CA 1
ATOM 1674 C C . HIS A 1 204 ? -14.066 10.068 23.480 1.00 94.81 204 HIS A C 1
ATOM 1676 O O . HIS A 1 204 ? -14.205 11.286 23.609 1.00 94.81 204 HIS A O 1
ATOM 1682 N N . ALA A 1 205 ? -13.684 9.504 22.332 1.00 94.69 205 ALA A N 1
ATOM 1683 C CA . ALA A 1 205 ? -13.400 10.211 21.086 1.00 94.69 205 ALA A CA 1
ATOM 1684 C C . ALA A 1 205 ? -14.586 11.087 20.666 1.00 94.69 205 ALA A C 1
ATOM 1686 O O . ALA A 1 205 ? -14.438 12.301 20.488 1.00 94.69 205 ALA A O 1
ATOM 1687 N N . SER A 1 206 ? -15.782 10.499 20.625 1.00 94.31 206 SER A N 1
ATOM 1688 C CA . SER A 1 206 ? -17.002 11.202 20.229 1.00 94.31 206 SER A CA 1
ATOM 1689 C C . SER A 1 206 ? -17.364 12.325 21.206 1.00 94.31 206 SER A C 1
ATOM 1691 O O . SER A 1 206 ? -17.578 13.476 20.808 1.00 94.31 206 SER A O 1
ATOM 1693 N N . ARG A 1 207 ? -17.361 12.043 22.518 1.00 93.75 207 ARG A N 1
ATOM 1694 C CA . ARG A 1 207 ? -17.778 13.018 23.542 1.00 93.75 207 ARG A CA 1
ATOM 1695 C C . ARG A 1 207 ? -16.774 14.152 23.734 1.00 93.75 207 ARG A C 1
ATOM 1697 O O . ARG A 1 207 ? -17.186 15.303 23.891 1.00 93.75 207 ARG A O 1
ATOM 1704 N N . ARG A 1 208 ? -15.475 13.838 23.777 1.00 93.19 208 ARG A N 1
ATOM 1705 C CA . ARG A 1 208 ? -14.424 14.787 24.172 1.00 93.19 208 ARG A CA 1
ATOM 1706 C C . ARG A 1 208 ? -13.777 15.491 22.988 1.00 93.19 208 ARG A C 1
ATOM 1708 O O . ARG A 1 208 ? -13.482 16.678 23.107 1.00 93.19 208 ARG A O 1
ATOM 1715 N N . TYR A 1 209 ? -13.565 14.773 21.890 1.00 90.38 209 TYR A N 1
ATOM 1716 C CA . TYR A 1 209 ? -12.792 15.256 20.746 1.00 90.38 209 TYR A CA 1
ATOM 1717 C C . TYR A 1 209 ? -13.650 15.555 19.521 1.00 90.38 209 TYR A C 1
ATOM 1719 O O . TYR A 1 209 ? -13.146 16.162 18.586 1.00 90.38 209 TYR A O 1
ATOM 1727 N N . LYS A 1 210 ? -14.942 15.189 19.538 1.00 93.94 210 LYS A N 1
ATOM 1728 C CA . LYS A 1 210 ? -15.807 15.243 18.346 1.00 93.94 210 LYS A CA 1
ATOM 1729 C C . LYS A 1 210 ? -15.228 14.403 17.206 1.00 93.94 210 LYS A C 1
ATOM 1731 O O . LYS A 1 210 ? -15.371 14.741 16.037 1.00 93.94 210 LYS A O 1
ATOM 1736 N N . THR A 1 211 ? -14.578 13.307 17.566 1.00 95.19 211 THR A N 1
ATOM 1737 C CA . THR A 1 211 ? -13.959 12.373 16.634 1.00 95.19 211 THR A CA 1
ATOM 1738 C C . THR A 1 211 ? -14.848 11.152 16.507 1.00 95.19 211 THR A C 1
ATOM 1740 O O . THR A 1 211 ? -15.297 10.617 17.520 1.00 95.19 211 THR A O 1
ATOM 1743 N N . GLU A 1 212 ? -15.096 10.706 15.284 1.00 96.56 212 GLU A N 1
ATOM 1744 C CA . GLU A 1 212 ? -15.753 9.426 15.037 1.00 96.56 212 GLU A CA 1
ATOM 1745 C C . GLU A 1 212 ? -14.733 8.409 14.520 1.00 96.56 212 GLU A C 1
ATOM 1747 O O . GLU A 1 212 ? -13.721 8.757 13.903 1.00 96.56 212 GLU A O 1
ATOM 1752 N N . ILE A 1 213 ? -14.986 7.155 14.881 1.00 97.56 213 ILE A N 1
ATOM 1753 C CA . ILE A 1 213 ? -14.143 6.008 14.592 1.00 97.56 213 ILE A CA 1
ATOM 1754 C C . ILE A 1 213 ? -15.021 4.998 13.870 1.00 97.56 213 ILE A C 1
ATOM 1756 O O . ILE A 1 213 ? -16.080 4.629 14.376 1.00 97.56 213 ILE A O 1
ATOM 1760 N N . GLU A 1 214 ? -14.569 4.551 12.710 1.00 97.25 214 GLU A N 1
ATOM 1761 C CA . GLU A 1 214 ? -15.206 3.492 11.943 1.00 97.25 214 GLU A CA 1
ATOM 1762 C C . GLU A 1 214 ? -14.202 2.371 11.698 1.00 97.25 214 GLU A C 1
ATOM 1764 O O . GLU A 1 214 ? -13.010 2.606 11.488 1.00 97.25 214 GLU A O 1
ATOM 1769 N N . ILE A 1 215 ? -14.704 1.140 11.694 1.00 97.88 215 ILE A N 1
ATOM 1770 C CA . ILE A 1 215 ? -13.945 -0.028 11.264 1.00 97.88 215 ILE A CA 1
ATOM 1771 C C . ILE A 1 215 ? -14.649 -0.600 10.051 1.00 97.88 215 ILE A C 1
ATOM 1773 O O . ILE A 1 215 ? -15.847 -0.890 10.083 1.00 97.88 215 ILE A O 1
ATOM 1777 N N . LYS A 1 216 ? -13.886 -0.739 8.975 1.00 98.06 216 LYS A N 1
ATOM 1778 C CA . LYS A 1 216 ? -14.337 -1.285 7.701 1.00 98.06 216 LYS A CA 1
ATOM 1779 C C . LYS A 1 216 ? -13.362 -2.340 7.215 1.00 98.06 216 LYS A C 1
ATOM 1781 O O . LYS A 1 216 ? -12.270 -2.487 7.759 1.00 98.06 216 LYS A O 1
ATOM 1786 N N . TYR A 1 217 ? -13.744 -3.059 6.172 1.00 98.25 217 TYR A N 1
ATOM 1787 C CA . TYR A 1 217 ? -12.830 -3.946 5.465 1.00 98.25 217 TYR A CA 1
ATOM 1788 C C . TYR A 1 217 ? -12.927 -3.755 3.956 1.00 98.25 217 TYR A C 1
ATOM 1790 O O . TYR A 1 217 ? -13.958 -3.323 3.452 1.00 98.25 217 TYR A O 1
ATOM 1798 N N . SER A 1 218 ? -11.870 -4.094 3.231 1.00 98.06 218 SER A N 1
ATOM 1799 C CA . SER A 1 218 ? -11.870 -4.203 1.772 1.00 98.06 218 SER A CA 1
ATOM 1800 C C . SER A 1 218 ? -11.453 -5.610 1.346 1.00 98.06 218 SER A C 1
ATOM 1802 O O . SER A 1 218 ? -10.892 -6.377 2.135 1.00 98.06 218 SER A O 1
ATOM 1804 N N . ALA A 1 219 ? -11.757 -5.962 0.098 1.00 98.00 219 ALA A N 1
ATOM 1805 C CA . ALA A 1 219 ? -11.484 -7.275 -0.475 1.00 98.00 219 ALA A CA 1
ATOM 1806 C C . ALA A 1 219 ? -10.673 -7.122 -1.764 1.00 98.00 219 ALA A C 1
ATOM 1808 O O . ALA A 1 219 ? -11.012 -6.315 -2.633 1.00 98.00 219 ALA A O 1
ATOM 1809 N N . ARG A 1 220 ? -9.586 -7.886 -1.902 1.00 97.88 220 ARG A N 1
ATOM 1810 C CA . ARG A 1 220 ? -8.730 -7.833 -3.090 1.00 97.88 220 ARG A CA 1
ATOM 1811 C C . ARG A 1 220 ? -9.443 -8.423 -4.314 1.00 97.88 220 ARG A C 1
ATOM 1813 O O . ARG A 1 220 ? -10.281 -9.308 -4.170 1.00 97.88 220 ARG A O 1
ATOM 1820 N N . PRO A 1 221 ? -9.065 -8.027 -5.545 1.00 96.94 221 PRO A N 1
ATOM 1821 C CA . PRO A 1 221 ? -9.726 -8.481 -6.779 1.00 96.94 221 PRO A CA 1
ATOM 1822 C C . PRO A 1 221 ? -9.697 -9.983 -7.094 1.00 96.94 221 PRO A C 1
ATOM 1824 O O . PRO A 1 221 ? -10.260 -10.385 -8.115 1.00 96.94 221 PRO A O 1
ATOM 1827 N N . TRP A 1 222 ? -8.977 -10.775 -6.302 1.00 97.06 222 TRP A N 1
ATOM 1828 C CA . TRP A 1 222 ? -8.793 -12.219 -6.453 1.00 97.06 222 TRP A CA 1
ATOM 1829 C C . TRP A 1 222 ? -9.506 -13.037 -5.362 1.00 97.06 222 TRP A C 1
ATOM 1831 O O . TRP A 1 222 ? -9.374 -14.258 -5.346 1.00 97.06 222 TRP A O 1
ATOM 1841 N N . VAL A 1 223 ? -10.281 -12.383 -4.489 1.00 96.81 223 VAL A N 1
ATOM 1842 C CA . VAL A 1 223 ? -11.224 -13.023 -3.558 1.00 96.81 223 VAL A CA 1
ATOM 1843 C C . VAL A 1 223 ? -12.638 -12.484 -3.765 1.00 96.81 223 VAL A C 1
ATOM 1845 O O . VAL A 1 223 ? -12.834 -11.437 -4.388 1.00 96.81 223 VAL A O 1
ATOM 1848 N N . ASP A 1 224 ? -13.629 -13.189 -3.225 1.00 94.25 224 ASP A N 1
ATOM 1849 C CA . ASP A 1 224 ? -15.010 -12.720 -3.222 1.00 94.25 224 ASP A CA 1
ATOM 1850 C C . ASP A 1 224 ? -15.182 -11.550 -2.246 1.00 94.25 224 ASP A C 1
ATOM 1852 O O . ASP A 1 224 ? -14.748 -11.597 -1.093 1.00 94.25 224 ASP A O 1
ATOM 1856 N N . SER A 1 225 ? -15.856 -10.488 -2.693 1.00 89.94 225 SER A N 1
ATOM 1857 C CA . SER A 1 225 ? -16.094 -9.303 -1.859 1.00 89.94 225 SER A CA 1
ATOM 1858 C C . SER A 1 225 ? -17.018 -9.572 -0.677 1.00 89.94 225 SER A C 1
ATOM 1860 O O . SER A 1 225 ? -16.970 -8.847 0.310 1.00 89.94 225 SER A O 1
ATOM 1862 N N . THR A 1 226 ? -17.863 -10.596 -0.787 1.00 90.44 226 THR A N 1
ATOM 1863 C CA . THR A 1 226 ? -18.710 -11.075 0.301 1.00 90.44 226 THR A CA 1
ATOM 1864 C C . THR A 1 226 ? -18.048 -12.313 0.895 1.00 90.44 226 THR A C 1
ATOM 1866 O O . THR A 1 226 ? -17.973 -13.332 0.205 1.00 90.44 226 THR A O 1
ATOM 1869 N N . PRO A 1 227 ? -17.558 -12.241 2.142 1.00 89.81 227 PRO A N 1
ATOM 1870 C CA . PRO A 1 227 ? -16.955 -13.385 2.807 1.00 89.81 227 PRO A CA 1
ATOM 1871 C C . PRO A 1 227 ? -17.909 -14.580 2.844 1.00 89.81 227 PRO A C 1
ATOM 1873 O O . PRO A 1 227 ? -19.104 -14.439 3.103 1.00 89.81 227 PRO A O 1
ATOM 1876 N N . SER A 1 228 ? -17.374 -15.772 2.587 1.00 86.06 228 SER A N 1
ATOM 1877 C CA . SER A 1 228 ? -18.134 -17.026 2.704 1.00 86.06 228 SER A CA 1
ATOM 1878 C C . SER A 1 228 ? -18.303 -17.485 4.159 1.00 86.06 228 SER A C 1
ATOM 1880 O O . SER A 1 228 ? -19.154 -18.324 4.455 1.00 86.06 228 SER A O 1
ATOM 1882 N N . THR A 1 229 ? -17.500 -16.923 5.063 1.00 89.00 229 THR A N 1
ATOM 1883 C CA . THR A 1 229 ? -17.475 -17.181 6.503 1.00 89.00 229 THR A CA 1
ATOM 1884 C C . THR A 1 229 ? -17.893 -15.929 7.277 1.00 89.00 229 THR A C 1
ATOM 1886 O O . THR A 1 229 ? -17.660 -14.817 6.807 1.00 89.00 229 THR A O 1
ATOM 1889 N N . PRO A 1 230 ? -18.457 -16.071 8.492 1.00 90.00 230 PRO A N 1
ATOM 1890 C CA . PRO A 1 230 ? -18.816 -14.936 9.353 1.00 90.00 230 PRO A CA 1
ATOM 1891 C C . PRO A 1 230 ? -17.597 -14.249 10.005 1.00 90.00 230 PRO A C 1
ATOM 1893 O O . PRO A 1 230 ? -17.757 -13.467 10.938 1.00 90.00 230 PRO A O 1
ATOM 1896 N N . GLU A 1 231 ? -16.389 -14.569 9.542 1.00 94.38 231 GLU A N 1
ATOM 1897 C CA . GLU A 1 231 ? -15.101 -14.098 10.047 1.00 94.38 231 GLU A CA 1
ATOM 1898 C C . GLU A 1 231 ? -14.172 -13.880 8.851 1.00 94.38 231 GLU A C 1
ATOM 1900 O O . GLU A 1 231 ? -14.118 -14.727 7.954 1.00 94.38 231 GLU A O 1
ATOM 1905 N N . ILE A 1 232 ? -13.443 -12.764 8.841 1.00 96.56 232 ILE A N 1
ATOM 1906 C CA . ILE A 1 232 ? -12.375 -12.479 7.871 1.00 96.56 232 ILE A CA 1
ATOM 1907 C C . ILE A 1 232 ? -11.001 -12.405 8.537 1.00 96.56 232 ILE A C 1
ATOM 1909 O O . ILE A 1 232 ? -9.985 -12.471 7.846 1.00 96.56 232 ILE A O 1
ATOM 1913 N N . ALA A 1 233 ? -10.933 -12.299 9.863 1.00 96.44 233 ALA A N 1
ATOM 1914 C CA . ALA A 1 233 ? -9.696 -12.453 10.611 1.00 96.44 233 ALA A CA 1
ATOM 1915 C C . ALA A 1 233 ? -8.995 -13.781 10.253 1.00 96.44 233 ALA A C 1
ATOM 1917 O O . ALA A 1 233 ? -9.610 -14.842 10.181 1.00 96.44 233 ALA A O 1
ATOM 1918 N N . GLY A 1 234 ? -7.696 -13.719 9.965 1.00 96.00 234 GLY A N 1
ATOM 1919 C CA . GLY A 1 234 ? -6.894 -14.836 9.460 1.00 96.00 234 GLY A CA 1
ATOM 1920 C C . GLY A 1 234 ? -7.129 -15.209 7.986 1.00 96.00 234 GLY A C 1
ATOM 1921 O O . GLY A 1 234 ? -6.422 -16.083 7.462 1.00 96.00 234 GLY A O 1
ATOM 1922 N N . SER A 1 235 ? -8.069 -14.556 7.295 1.00 96.81 235 SER A N 1
ATOM 1923 C CA . SER A 1 235 ? -8.399 -14.841 5.895 1.00 96.81 235 SER A CA 1
ATOM 1924 C C . SER A 1 235 ? -7.518 -14.060 4.924 1.00 96.81 235 SER A C 1
ATOM 1926 O O . SER A 1 235 ? -7.114 -12.924 5.170 1.00 96.81 235 SER A O 1
ATOM 1928 N N . GLU A 1 236 ? -7.205 -14.693 3.797 1.00 97.56 236 GLU A N 1
ATOM 1929 C CA . GLU A 1 236 ? -6.404 -14.091 2.732 1.00 97.56 236 GLU A CA 1
ATOM 1930 C C . GLU A 1 236 ? -7.258 -13.139 1.896 1.00 97.56 236 GLU A C 1
ATOM 1932 O O . GLU A 1 236 ? -8.439 -13.385 1.667 1.00 97.56 236 GLU A O 1
ATOM 1937 N N . GLY A 1 237 ? -6.650 -12.062 1.407 1.00 97.81 237 GLY A N 1
ATOM 1938 C CA . GLY A 1 237 ? -7.287 -11.160 0.450 1.00 97.81 237 GLY A CA 1
ATOM 1939 C C . GLY A 1 237 ? -8.225 -10.131 1.072 1.00 97.81 237 GLY A C 1
ATOM 1940 O O . GLY A 1 237 ? -8.774 -9.316 0.337 1.00 97.81 237 GLY A O 1
ATOM 1941 N N . TYR A 1 238 ? -8.362 -10.100 2.395 1.00 98.50 238 TYR A N 1
ATOM 1942 C CA . TYR A 1 238 ? -9.093 -9.050 3.098 1.00 98.50 238 TYR A CA 1
ATOM 1943 C C . TYR A 1 238 ? -8.137 -8.108 3.834 1.00 98.50 238 TYR A C 1
ATOM 1945 O O . TYR A 1 238 ? -7.063 -8.502 4.298 1.00 98.50 238 TYR A O 1
ATOM 1953 N N . ILE A 1 239 ? -8.524 -6.840 3.925 1.00 98.69 239 ILE A N 1
ATOM 1954 C CA . ILE A 1 239 ? -7.773 -5.789 4.616 1.00 98.69 239 ILE A CA 1
ATOM 1955 C C . ILE A 1 239 ? -8.733 -5.066 5.551 1.00 98.69 239 ILE A C 1
ATOM 1957 O O . ILE A 1 239 ? -9.799 -4.633 5.125 1.00 98.69 239 ILE A O 1
ATOM 1961 N N . TRP A 1 240 ? -8.345 -4.919 6.812 1.00 98.69 240 TRP A N 1
ATOM 1962 C CA . TRP A 1 240 ? -9.029 -4.069 7.776 1.00 98.69 240 TRP A CA 1
ATOM 1963 C C . TRP A 1 240 ? -8.629 -2.611 7.593 1.00 98.69 240 TRP A C 1
ATOM 1965 O O . TRP A 1 240 ? -7.457 -2.317 7.373 1.00 98.69 240 TRP A O 1
ATOM 1975 N N . HIS A 1 241 ? -9.593 -1.713 7.756 1.00 98.50 241 HIS A N 1
ATOM 1976 C CA . HIS A 1 241 ? -9.424 -0.266 7.721 1.00 98.50 241 HIS A CA 1
ATOM 1977 C C . HIS A 1 241 ? -9.942 0.332 9.027 1.00 98.50 241 HIS A C 1
ATOM 1979 O O . HIS A 1 241 ? -11.127 0.211 9.344 1.00 98.50 241 HIS A O 1
ATOM 1985 N N . LEU A 1 242 ? -9.052 0.982 9.774 1.00 98.56 242 LEU A N 1
ATOM 1986 C CA . LEU A 1 242 ? -9.401 1.835 10.903 1.00 98.56 242 LEU A CA 1
ATOM 1987 C C . LEU A 1 242 ? -9.469 3.277 10.414 1.00 98.56 242 LEU A C 1
ATOM 1989 O O . LEU A 1 242 ? -8.445 3.879 10.088 1.00 98.56 242 LEU A O 1
ATOM 1993 N N . ILE A 1 243 ? -10.676 3.826 10.398 1.00 98.06 243 ILE A N 1
ATOM 1994 C CA . ILE A 1 243 ? -10.941 5.176 9.922 1.00 98.06 243 ILE A CA 1
ATOM 1995 C C . ILE A 1 243 ? -11.227 6.052 11.128 1.00 98.06 243 ILE A C 1
ATOM 1997 O O . ILE A 1 243 ? -12.103 5.756 11.937 1.00 98.06 243 ILE A O 1
ATOM 2001 N N . ILE A 1 244 ? -10.479 7.141 11.255 1.00 97.81 244 ILE A N 1
ATOM 2002 C CA . ILE A 1 244 ? -10.630 8.096 12.347 1.00 97.81 244 ILE A CA 1
ATOM 2003 C C . ILE A 1 244 ? -10.782 9.473 11.735 1.00 97.81 244 ILE A C 1
ATOM 2005 O O . ILE A 1 244 ? -9.890 9.953 11.031 1.00 97.81 244 ILE A O 1
ATOM 2009 N N . TYR A 1 245 ? -11.894 10.132 12.038 1.00 95.81 245 TYR A N 1
ATOM 2010 C CA . TYR A 1 245 ? -12.175 11.436 11.471 1.00 95.81 245 TYR A CA 1
ATOM 2011 C C . TYR A 1 245 ? -12.582 12.454 12.531 1.00 95.81 245 TYR A C 1
ATOM 2013 O O . TYR A 1 245 ? -13.471 12.232 13.356 1.00 95.81 245 TYR A O 1
ATOM 2021 N N . ALA A 1 246 ? -11.901 13.596 12.513 1.00 93.50 246 ALA A N 1
ATOM 2022 C CA . ALA A 1 246 ? -12.178 14.708 13.406 1.00 93.50 246 ALA A CA 1
ATOM 2023 C C . ALA A 1 246 ? -13.274 15.604 12.807 1.00 93.50 246 ALA A C 1
ATOM 2025 O O . ALA A 1 246 ? -13.182 16.049 11.657 1.00 93.50 246 ALA A O 1
ATOM 2026 N N . ARG A 1 247 ? -14.326 15.876 13.588 1.00 89.56 247 ARG A N 1
ATOM 2027 C CA . ARG A 1 247 ? -15.424 16.781 13.213 1.00 89.56 247 ARG A CA 1
ATOM 2028 C C . ARG A 1 247 ? -15.190 18.187 13.769 1.00 89.56 247 ARG A C 1
ATOM 2030 O O . ARG A 1 247 ? -14.239 18.447 14.499 1.00 89.56 247 ARG A O 1
ATOM 2037 N N . GLU A 1 248 ? -16.082 19.111 13.408 1.00 85.62 248 GLU A N 1
ATOM 2038 C CA . GLU A 1 248 ? -16.129 20.481 13.953 1.00 85.62 248 GLU A CA 1
ATOM 2039 C C . GLU A 1 248 ? -14.807 21.266 13.793 1.00 85.62 248 GLU A C 1
ATOM 2041 O O . GLU A 1 248 ? -14.452 22.098 14.625 1.00 85.62 248 GLU A O 1
ATOM 2046 N N . GLY A 1 249 ? -14.075 21.008 12.703 1.00 81.56 249 GLY A N 1
ATOM 2047 C CA . GLY A 1 249 ? -12.789 21.648 12.408 1.00 81.56 249 GLY A CA 1
ATOM 2048 C C . GLY A 1 249 ? -11.594 21.045 13.152 1.00 81.56 249 GLY A C 1
ATOM 2049 O O . GLY A 1 249 ? -10.496 21.581 13.061 1.00 81.56 249 GLY A O 1
ATOM 2050 N N . GLY A 1 250 ? -11.764 19.948 13.894 1.00 89.12 250 GLY A N 1
ATOM 2051 C CA . GLY A 1 250 ? -10.635 19.216 14.464 1.00 89.12 250 GLY A CA 1
ATOM 2052 C C . GLY A 1 250 ? -9.685 18.675 13.387 1.00 89.12 250 GLY A C 1
ATOM 2053 O O . GLY A 1 250 ? -10.073 18.462 12.241 1.00 89.12 250 GLY A O 1
ATOM 2054 N N . SER A 1 251 ? -8.425 18.456 13.755 1.00 92.88 251 SER A N 1
ATOM 2055 C CA . SER A 1 251 ? -7.403 17.867 12.881 1.00 92.88 251 SER A CA 1
ATOM 2056 C C . SER A 1 251 ? -6.421 17.011 13.678 1.00 92.88 251 SER A C 1
ATOM 2058 O O . SER A 1 251 ? -6.393 17.046 14.909 1.00 92.88 251 SER A O 1
ATOM 2060 N N . PHE A 1 252 ? -5.589 16.251 12.976 1.00 94.00 252 PHE A N 1
ATOM 2061 C CA . PHE A 1 252 ? -4.564 15.397 13.551 1.00 94.00 252 PHE A CA 1
ATOM 2062 C C . PHE A 1 252 ? -3.172 15.893 13.180 1.00 94.00 252 PHE A C 1
ATOM 2064 O O . PHE A 1 252 ? -2.883 16.257 12.038 1.00 94.00 252 PHE A O 1
ATOM 2071 N N . ARG A 1 253 ? -2.248 15.836 14.139 1.00 93.38 253 ARG A N 1
ATOM 2072 C CA . ARG A 1 253 ? -0.820 16.022 13.859 1.00 93.38 253 ARG A CA 1
ATOM 2073 C C . ARG A 1 253 ? -0.236 14.734 13.277 1.00 93.38 253 ARG A C 1
ATOM 2075 O O . ARG A 1 253 ? 0.498 14.035 13.964 1.00 93.38 253 ARG A O 1
ATOM 2082 N N . VAL A 1 254 ? -0.543 14.441 12.011 1.00 94.25 254 VAL A N 1
ATOM 2083 C CA . VAL A 1 254 ? -0.099 13.238 11.267 1.00 94.25 254 VAL A CA 1
ATOM 2084 C C . VAL A 1 254 ? 1.399 12.964 11.447 1.00 94.25 254 VAL A C 1
ATOM 2086 O O . VAL A 1 254 ? 1.794 11.860 11.809 1.00 94.25 254 VAL A O 1
ATOM 2089 N N . GLU A 1 255 ? 2.233 13.992 11.271 1.00 93.56 255 GLU A N 1
ATOM 2090 C CA . GLU A 1 255 ? 3.688 13.901 11.458 1.00 93.56 255 GLU A CA 1
ATOM 2091 C C . GLU A 1 255 ? 4.070 13.426 12.867 1.00 93.56 255 GLU A C 1
ATOM 2093 O O . GLU A 1 255 ? 4.988 12.625 13.023 1.00 93.56 255 GLU A O 1
ATOM 2098 N N . GLN A 1 256 ? 3.352 13.904 13.883 1.00 94.56 256 GLN A N 1
ATOM 2099 C CA . GLN A 1 256 ? 3.596 13.557 15.277 1.00 94.56 256 GLN A CA 1
ATOM 2100 C C . GLN A 1 256 ? 3.139 12.126 15.586 1.00 94.56 256 GLN A C 1
ATOM 2102 O O . GLN A 1 256 ? 3.868 11.385 16.236 1.00 94.56 256 GLN A O 1
ATOM 2107 N N . ILE A 1 257 ? 1.980 11.706 15.067 1.00 96.44 257 ILE A N 1
ATOM 2108 C CA . ILE A 1 257 ? 1.504 10.319 15.189 1.00 96.44 257 ILE A CA 1
ATOM 2109 C C . ILE A 1 257 ? 2.549 9.368 14.597 1.00 96.44 257 ILE A C 1
ATOM 2111 O O . ILE A 1 257 ? 2.990 8.425 15.253 1.00 96.44 257 ILE A O 1
ATOM 2115 N N . TRP A 1 258 ? 2.999 9.641 13.371 1.00 95.25 258 TRP A N 1
ATOM 2116 C CA . TRP A 1 258 ? 3.947 8.759 12.705 1.00 95.25 258 TRP A CA 1
ATOM 2117 C C . TRP A 1 258 ? 5.312 8.723 13.395 1.00 95.25 258 TRP A C 1
ATOM 2119 O O . TRP A 1 258 ? 5.865 7.642 13.586 1.00 95.25 258 TRP A O 1
ATOM 2129 N N . ARG A 1 259 ? 5.882 9.875 13.764 1.00 92.75 259 ARG A N 1
ATOM 2130 C CA . ARG A 1 259 ? 7.228 9.927 14.356 1.00 92.75 259 ARG A CA 1
ATOM 2131 C C . ARG A 1 259 ? 7.263 9.482 15.810 1.00 92.75 259 ARG A C 1
ATOM 2133 O O . ARG A 1 259 ? 8.136 8.700 16.172 1.00 92.75 259 ARG A O 1
ATOM 2140 N N . ASP A 1 260 ? 6.335 9.966 16.628 1.00 94.62 260 ASP A N 1
ATOM 2141 C CA . ASP A 1 260 ? 6.427 9.793 18.078 1.00 94.62 260 ASP A CA 1
ATOM 2142 C C . ASP A 1 260 ? 5.806 8.465 18.521 1.00 94.62 260 ASP A C 1
ATOM 2144 O O . ASP A 1 260 ? 6.319 7.832 19.444 1.00 94.62 260 ASP A O 1
ATOM 2148 N N . TRP A 1 261 ? 4.738 8.022 17.848 1.00 96.12 261 TRP A N 1
ATOM 2149 C CA . TRP A 1 261 ? 4.004 6.811 18.222 1.00 96.12 261 TRP A CA 1
ATOM 2150 C C . TRP A 1 261 ? 4.371 5.619 17.342 1.00 96.12 261 TRP A C 1
ATOM 2152 O O . TRP A 1 261 ? 4.793 4.587 17.854 1.00 96.12 261 TRP A O 1
ATOM 2162 N N . ILE A 1 262 ? 4.226 5.748 16.022 1.00 95.31 262 ILE A N 1
ATOM 2163 C CA . ILE A 1 262 ? 4.325 4.592 15.120 1.00 95.31 262 ILE A CA 1
ATOM 2164 C C . ILE A 1 262 ? 5.787 4.198 14.873 1.00 95.31 262 ILE A C 1
ATOM 2166 O O . ILE A 1 262 ? 6.151 3.045 15.066 1.00 95.31 262 ILE A O 1
ATOM 2170 N N . SER A 1 263 ? 6.656 5.141 14.508 1.00 90.81 263 SER A N 1
ATOM 2171 C CA . SER A 1 263 ? 8.069 4.863 14.192 1.00 90.81 263 SER A CA 1
ATOM 2172 C C . SER A 1 263 ? 8.841 4.254 15.367 1.00 90.81 263 SER A C 1
ATOM 2174 O O . SER A 1 263 ? 9.763 3.473 15.145 1.00 90.81 263 SER A O 1
ATOM 2176 N N . ASN A 1 264 ? 8.446 4.576 16.603 1.00 89.75 264 ASN A N 1
ATOM 2177 C CA . ASN A 1 264 ? 9.061 4.052 17.825 1.00 89.75 264 ASN A CA 1
ATOM 2178 C C . ASN A 1 264 ? 8.491 2.692 18.261 1.00 89.75 264 ASN A C 1
ATOM 2180 O O . ASN A 1 264 ? 9.036 2.069 19.169 1.00 89.75 264 ASN A O 1
ATOM 2184 N N . ASN A 1 265 ? 7.412 2.224 17.628 1.00 93.69 265 ASN A N 1
ATOM 2185 C CA . ASN A 1 265 ? 6.785 0.941 17.909 1.00 93.69 265 ASN A CA 1
ATOM 2186 C C . ASN A 1 265 ? 6.828 0.056 16.656 1.00 93.69 265 ASN A C 1
ATOM 2188 O O . ASN A 1 265 ? 5.888 0.021 15.863 1.00 93.69 265 ASN A O 1
ATOM 2192 N N . ILE A 1 266 ? 7.948 -0.653 16.487 1.00 90.88 266 ILE A N 1
ATOM 2193 C CA . ILE A 1 266 ? 8.225 -1.497 15.313 1.00 90.88 266 ILE A CA 1
ATOM 2194 C C . ILE A 1 266 ? 7.112 -2.529 15.095 1.00 90.88 266 ILE A C 1
ATOM 2196 O O . ILE A 1 266 ? 6.693 -2.732 13.960 1.00 90.88 266 ILE A O 1
ATOM 2200 N N . GLU A 1 267 ? 6.580 -3.123 16.166 1.00 93.31 267 GLU A N 1
ATOM 2201 C CA . GLU A 1 267 ? 5.522 -4.132 16.065 1.00 93.31 267 GLU A CA 1
ATOM 2202 C C . GLU A 1 267 ? 4.244 -3.574 15.436 1.00 93.31 267 GLU A C 1
ATOM 2204 O O . GLU A 1 267 ? 3.648 -4.237 14.591 1.00 93.31 267 GLU A O 1
ATOM 2209 N N . ILE A 1 268 ? 3.842 -2.355 15.808 1.00 95.44 268 ILE A N 1
ATOM 2210 C CA . ILE A 1 268 ? 2.685 -1.674 15.211 1.00 95.44 268 ILE A CA 1
ATOM 2211 C C . ILE A 1 268 ? 3.005 -1.197 13.801 1.00 95.44 268 ILE A C 1
ATOM 2213 O O . ILE A 1 268 ? 2.230 -1.415 12.872 1.00 95.44 268 ILE A O 1
ATOM 2217 N N . ARG A 1 269 ? 4.164 -0.559 13.629 1.00 94.25 269 ARG A N 1
ATOM 2218 C CA . ARG A 1 269 ? 4.620 -0.034 12.343 1.00 94.25 269 ARG A CA 1
ATOM 2219 C C . ARG A 1 269 ? 4.616 -1.119 11.268 1.00 94.25 269 ARG A C 1
ATOM 2221 O O . ARG A 1 269 ? 4.192 -0.871 10.141 1.00 94.25 269 ARG A O 1
ATOM 2228 N N . ASP A 1 270 ? 5.059 -2.322 11.614 1.00 93.19 270 ASP A N 1
ATOM 2229 C CA . ASP A 1 270 ? 5.188 -3.427 10.672 1.00 93.19 270 ASP A CA 1
ATOM 2230 C C . ASP A 1 270 ? 3.856 -4.147 10.405 1.00 93.19 270 ASP A C 1
ATOM 2232 O O . ASP A 1 270 ? 3.755 -4.838 9.393 1.00 93.19 270 ASP A O 1
ATOM 2236 N N . LEU A 1 271 ? 2.807 -3.925 11.212 1.00 96.06 271 LEU A N 1
ATOM 2237 C CA . LEU A 1 271 ? 1.427 -4.368 10.936 1.00 96.06 271 LEU A CA 1
ATOM 2238 C C . LEU A 1 271 ? 0.688 -3.459 9.944 1.00 96.06 271 LEU A C 1
ATOM 2240 O O . LEU A 1 271 ? -0.189 -3.925 9.212 1.00 96.06 271 LEU A O 1
ATOM 2244 N N . ILE A 1 272 ? 1.075 -2.188 9.858 1.00 97.19 272 ILE A N 1
ATOM 2245 C CA . ILE A 1 272 ? 0.451 -1.216 8.956 1.00 97.19 272 ILE A CA 1
ATOM 2246 C C . ILE A 1 272 ? 0.850 -1.503 7.504 1.00 97.19 272 ILE A C 1
ATOM 2248 O O . ILE A 1 272 ? 2.037 -1.586 7.187 1.00 97.19 272 ILE A O 1
ATOM 2252 N N . ILE A 1 273 ? -0.152 -1.622 6.628 1.00 97.50 273 ILE A N 1
ATOM 2253 C CA . ILE A 1 273 ? 0.018 -1.575 5.172 1.00 97.50 273 ILE A CA 1
ATOM 2254 C C . ILE A 1 273 ? 0.163 -0.110 4.757 1.00 97.50 273 ILE A C 1
ATOM 2256 O O . ILE A 1 273 ? 1.226 0.296 4.298 1.00 97.50 273 ILE A O 1
ATOM 2260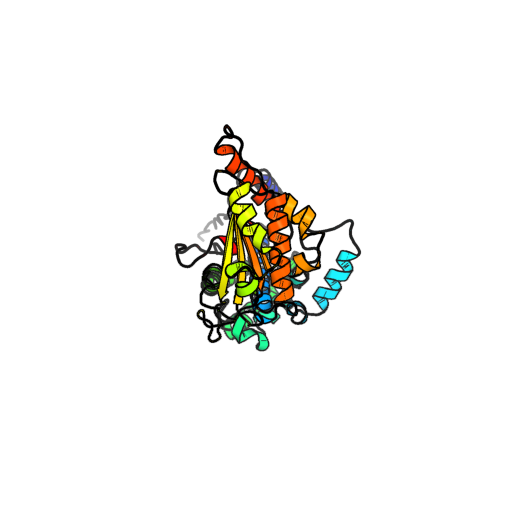 N N . PHE A 1 274 ? -0.867 0.706 4.984 1.00 97.75 274 PHE A N 1
ATOM 2261 C CA . PHE A 1 274 ? -0.808 2.148 4.769 1.00 97.75 274 PHE A CA 1
ATOM 2262 C C . PHE A 1 274 ? -1.345 2.922 5.967 1.00 97.75 274 PHE A C 1
ATOM 2264 O O . PHE A 1 274 ? -2.337 2.553 6.588 1.00 97.75 274 PHE A O 1
ATOM 2271 N N . PHE A 1 275 ? -0.672 4.029 6.259 1.00 97.19 275 PHE A N 1
ATOM 2272 C CA . PHE A 1 275 ? -1.162 5.114 7.092 1.00 97.19 275 PHE A CA 1
ATOM 2273 C C . PHE A 1 275 ? -1.616 6.227 6.144 1.00 97.19 275 PHE A C 1
ATOM 2275 O O . PHE A 1 275 ? -0.828 7.084 5.736 1.00 97.19 275 PHE A O 1
ATOM 2282 N N . GLY A 1 276 ? -2.864 6.122 5.696 1.00 94.88 276 GLY A N 1
ATOM 2283 C CA . GLY A 1 276 ? -3.476 6.979 4.693 1.00 94.88 276 GLY A CA 1
ATOM 2284 C C . GLY A 1 276 ? -4.154 8.206 5.289 1.00 94.88 276 GLY A C 1
ATOM 2285 O O . GLY A 1 276 ? -4.733 8.167 6.374 1.00 94.88 276 GLY A O 1
ATOM 2286 N N . CYS A 1 277 ? -4.099 9.314 4.559 1.00 92.31 277 CYS A N 1
ATOM 2287 C CA . CYS A 1 277 ? -4.791 10.555 4.882 1.00 92.31 277 CYS A CA 1
ATOM 2288 C C . CYS A 1 277 ? -5.335 11.193 3.592 1.00 92.31 277 CYS A C 1
ATOM 2290 O O . CYS A 1 277 ? -4.594 11.372 2.624 1.00 92.31 277 CYS A O 1
ATOM 2292 N N . HIS A 1 278 ? -6.614 11.573 3.586 1.00 86.31 278 HIS A N 1
ATOM 2293 C CA . HIS A 1 278 ? -7.207 12.399 2.519 1.00 86.31 278 HIS A CA 1
ATOM 2294 C C . HIS A 1 278 ? -7.055 13.894 2.804 1.00 86.31 278 HIS A C 1
ATOM 2296 O O . HIS A 1 278 ? -7.041 14.710 1.893 1.00 86.31 278 HIS A O 1
ATOM 2302 N N . SER A 1 279 ? -6.953 14.225 4.086 1.00 89.44 279 SER A N 1
ATOM 2303 C CA . SER A 1 279 ? -6.914 15.567 4.651 1.00 89.44 279 SER A CA 1
ATOM 2304 C C . SER A 1 279 ? -6.382 15.458 6.082 1.00 89.44 279 SER A C 1
ATOM 2306 O O . SER A 1 279 ? -6.316 14.371 6.663 1.00 89.44 279 SER A O 1
ATOM 2308 N N . ALA A 1 280 ? -6.021 16.577 6.698 1.00 90.44 280 ALA A N 1
ATOM 2309 C CA . ALA A 1 280 ? -5.479 16.620 8.051 1.00 90.44 280 ALA A CA 1
ATOM 2310 C C . ALA A 1 280 ? -6.482 16.170 9.128 1.00 90.44 280 ALA A C 1
ATOM 2312 O O . ALA A 1 280 ? -6.081 15.906 10.260 1.00 90.44 280 ALA A O 1
ATOM 2313 N N . ASN A 1 281 ? -7.775 16.080 8.814 1.00 92.88 281 ASN A N 1
ATOM 2314 C CA . ASN A 1 281 ? -8.821 15.626 9.731 1.00 92.88 281 ASN A CA 1
ATOM 2315 C C . ASN A 1 281 ? -9.267 14.175 9.499 1.00 92.88 281 ASN A C 1
ATOM 2317 O O . ASN A 1 281 ? -10.209 13.744 10.159 1.00 92.88 281 ASN A O 1
ATOM 2321 N N . HIS A 1 282 ? -8.617 13.434 8.599 1.00 94.69 282 HIS A N 1
ATOM 2322 C CA . HIS A 1 282 ? -8.995 12.070 8.244 1.00 94.69 282 HIS A CA 1
ATOM 2323 C C . HIS A 1 282 ? -7.781 11.140 8.225 1.00 94.69 282 HIS A C 1
ATOM 2325 O O . HIS A 1 282 ? -6.840 11.353 7.461 1.00 94.69 282 HIS A O 1
ATOM 2331 N N . LEU A 1 283 ? -7.848 10.064 9.005 1.00 97.06 283 LEU A N 1
ATOM 2332 C CA . LEU A 1 283 ? -6.886 8.966 9.003 1.00 97.06 283 LEU A CA 1
ATOM 2333 C C . LEU A 1 283 ? -7.589 7.691 8.524 1.00 97.06 283 LEU A C 1
ATOM 2335 O O . LEU A 1 283 ? -8.670 7.387 9.015 1.00 97.06 283 LEU A O 1
ATOM 2339 N N . ASP A 1 284 ? -6.968 6.947 7.612 1.00 97.62 284 ASP A N 1
ATOM 2340 C CA . ASP A 1 284 ? -7.360 5.591 7.201 1.00 97.62 284 ASP A CA 1
ATOM 2341 C C . ASP A 1 284 ? -6.135 4.694 7.311 1.00 97.62 284 ASP A C 1
ATOM 2343 O O . ASP A 1 284 ? -5.147 4.865 6.595 1.00 97.62 284 ASP A O 1
ATOM 2347 N N . ILE A 1 285 ? -6.172 3.792 8.282 1.00 98.44 285 ILE A N 1
ATOM 2348 C CA . ILE A 1 285 ? -5.038 2.957 8.640 1.00 98.44 285 ILE A CA 1
ATOM 2349 C C . ILE A 1 285 ? -5.395 1.523 8.303 1.00 98.44 285 ILE A C 1
ATOM 2351 O O . ILE A 1 285 ? -6.326 0.959 8.880 1.00 98.44 285 ILE A O 1
ATOM 2355 N N . SER A 1 286 ? -4.634 0.930 7.390 1.00 98.62 286 SER A N 1
ATOM 2356 C CA . SER A 1 286 ? -4.919 -0.404 6.887 1.00 98.62 286 SER A CA 1
ATOM 2357 C C . SER A 1 286 ? -3.997 -1.467 7.464 1.00 98.62 286 SER A C 1
ATOM 2359 O O . SER A 1 286 ? -2.783 -1.279 7.580 1.00 98.62 286 SER A O 1
ATOM 2361 N N . ILE A 1 287 ? -4.579 -2.612 7.814 1.00 98.62 287 ILE A N 1
ATOM 2362 C CA . ILE A 1 287 ? -3.888 -3.787 8.357 1.00 98.62 287 ILE A CA 1
ATOM 2363 C C . ILE A 1 287 ? -4.428 -5.024 7.638 1.00 98.62 287 ILE A C 1
ATOM 2365 O O . ILE A 1 287 ? -5.618 -5.114 7.350 1.00 98.62 287 ILE A O 1
ATOM 2369 N N . SER A 1 288 ? -3.564 -5.988 7.322 1.00 98.56 288 SER A N 1
ATOM 2370 C CA . SER A 1 288 ? -4.010 -7.226 6.675 1.00 98.56 288 SER A CA 1
ATOM 2371 C C . SER A 1 288 ? -4.947 -8.007 7.593 1.00 98.56 288 SER A C 1
ATOM 2373 O O . SER A 1 288 ? -4.628 -8.211 8.763 1.00 98.56 288 SER A O 1
ATOM 2375 N N . ALA A 1 289 ? -6.066 -8.508 7.067 1.00 98.19 289 ALA A N 1
ATOM 2376 C CA . ALA A 1 289 ? -6.912 -9.421 7.829 1.00 98.19 289 ALA A CA 1
ATOM 2377 C C . ALA A 1 289 ? -6.212 -10.764 8.077 1.00 98.19 289 ALA A C 1
ATOM 2379 O O . ALA A 1 289 ? -6.533 -11.440 9.047 1.00 98.19 289 ALA A O 1
ATOM 2380 N N . LYS A 1 290 ? -5.210 -11.118 7.259 1.00 98.12 290 LYS A N 1
ATOM 2381 C CA . LYS A 1 290 ? -4.394 -12.327 7.423 1.00 98.12 290 LYS A CA 1
ATOM 2382 C C . LYS A 1 290 ? -3.467 -12.282 8.644 1.00 98.12 290 LYS A C 1
ATOM 2384 O O . LYS A 1 290 ? -2.995 -13.331 9.080 1.00 98.12 290 LYS A O 1
ATOM 2389 N N . SER A 1 291 ? -3.172 -11.091 9.165 1.00 97.81 291 SER A N 1
ATOM 2390 C CA . SER A 1 291 ? -2.375 -10.921 10.383 1.00 97.81 291 SER A CA 1
ATOM 2391 C C . SER A 1 291 ? -3.085 -11.512 11.605 1.00 97.81 291 SER A C 1
ATOM 2393 O O . SER A 1 291 ? -4.296 -11.729 11.596 1.00 97.81 291 SER A O 1
ATOM 2395 N N . ASP A 1 292 ? -2.325 -11.768 12.672 1.00 97.31 292 ASP A N 1
ATOM 2396 C CA . ASP A 1 292 ? -2.898 -12.245 13.932 1.00 97.31 292 ASP A CA 1
ATOM 2397 C C . ASP A 1 292 ? -3.962 -11.265 14.458 1.00 97.31 292 ASP A C 1
ATOM 2399 O O . ASP A 1 292 ? -3.711 -10.065 14.610 1.00 97.31 292 ASP A O 1
ATOM 2403 N N . SER A 1 293 ? -5.161 -11.776 14.741 1.00 97.00 293 SER A N 1
ATOM 2404 C CA . SER A 1 293 ? -6.313 -10.947 15.099 1.00 97.00 293 SER A CA 1
ATOM 2405 C C . SER A 1 293 ? -6.130 -10.221 16.430 1.00 97.00 293 SER A C 1
ATOM 2407 O O . SER A 1 293 ? -6.589 -9.090 16.575 1.00 97.00 293 SER A O 1
ATOM 2409 N N . THR A 1 294 ? -5.415 -10.825 17.384 1.00 97.19 294 THR A N 1
ATOM 2410 C CA . THR A 1 294 ? -5.107 -10.189 18.674 1.00 97.19 294 THR A CA 1
ATOM 2411 C C . THR A 1 294 ? -4.198 -8.988 18.453 1.00 97.19 294 THR A C 1
ATOM 2413 O O . THR A 1 294 ? -4.450 -7.906 18.984 1.00 97.19 294 THR A O 1
ATOM 2416 N N . ARG A 1 295 ? -3.178 -9.142 17.601 1.00 97.44 295 ARG A N 1
ATOM 2417 C CA . ARG A 1 295 ? -2.294 -8.039 17.207 1.00 97.44 295 ARG A CA 1
ATOM 2418 C C . ARG A 1 295 ? -3.048 -6.928 16.479 1.00 97.44 295 ARG A C 1
ATOM 2420 O O . ARG A 1 295 ? -2.780 -5.763 16.755 1.00 97.44 295 ARG A O 1
ATOM 2427 N N . VAL A 1 296 ? -3.994 -7.257 15.595 1.00 98.12 296 VAL A N 1
ATOM 2428 C CA . VAL A 1 296 ? -4.839 -6.253 14.915 1.00 98.12 296 VAL A CA 1
ATOM 2429 C C . VAL A 1 296 ? -5.685 -5.473 15.925 1.00 98.12 296 VAL A C 1
ATOM 2431 O O . VAL A 1 296 ? -5.698 -4.242 15.897 1.00 98.12 296 VAL A O 1
ATOM 2434 N N . VAL A 1 297 ? -6.342 -6.169 16.857 1.00 98.19 297 VAL A N 1
ATOM 2435 C CA . VAL A 1 297 ? -7.169 -5.547 17.901 1.00 98.19 297 VAL A CA 1
ATOM 2436 C C . VAL A 1 297 ? -6.347 -4.603 18.783 1.00 98.19 297 VAL A C 1
ATOM 2438 O O . VAL A 1 297 ? -6.750 -3.457 18.991 1.00 98.19 297 VAL A O 1
ATOM 2441 N N . GLU A 1 298 ? -5.175 -5.034 19.253 1.00 98.00 298 GLU A N 1
ATOM 2442 C CA . GLU A 1 298 ? -4.292 -4.184 20.063 1.00 98.00 298 GLU A CA 1
ATOM 2443 C C . GLU A 1 298 ? -3.679 -3.033 19.255 1.00 98.00 298 GLU A C 1
ATOM 2445 O O . GLU A 1 298 ? -3.509 -1.926 19.774 1.00 98.00 298 GLU A O 1
ATOM 2450 N N . ALA A 1 299 ? -3.408 -3.238 17.963 1.00 98.00 299 ALA A N 1
ATOM 2451 C CA . ALA A 1 299 ? -2.962 -2.163 17.089 1.00 98.00 299 ALA A CA 1
ATOM 2452 C C . ALA A 1 299 ? -4.023 -1.070 16.958 1.00 98.00 299 ALA A C 1
ATOM 2454 O O . ALA A 1 299 ? -3.691 0.110 17.055 1.00 98.00 299 ALA A O 1
ATOM 2455 N N . PHE A 1 300 ? -5.300 -1.426 16.818 1.00 98.31 300 PHE A N 1
ATOM 2456 C CA . PHE A 1 300 ? -6.381 -0.440 16.784 1.00 98.31 300 PHE A CA 1
ATOM 2457 C C . PHE A 1 300 ? -6.472 0.350 18.088 1.00 98.31 300 PHE A C 1
ATOM 2459 O O . PHE A 1 300 ? -6.565 1.576 18.050 1.00 98.31 300 PHE A O 1
ATOM 2466 N N . HIS A 1 301 ? -6.329 -0.314 19.236 1.00 97.88 301 HIS A N 1
ATOM 2467 C CA . HIS A 1 301 ? -6.281 0.362 20.533 1.00 97.88 301 HIS A CA 1
ATOM 2468 C C . HIS A 1 301 ? -5.146 1.393 20.585 1.00 97.88 301 HIS A C 1
ATOM 2470 O O . HIS A 1 301 ? -5.357 2.555 20.951 1.00 97.88 301 HIS A O 1
ATOM 2476 N N . PHE A 1 302 ? -3.943 0.985 20.181 1.00 98.12 302 PHE A N 1
ATOM 2477 C CA . PHE A 1 302 ? -2.779 1.860 20.137 1.00 98.12 302 PHE A CA 1
ATOM 2478 C C . PHE A 1 302 ? -2.991 3.057 19.198 1.00 98.12 302 PHE A C 1
ATOM 2480 O O . PHE A 1 302 ? -2.742 4.201 19.583 1.00 98.12 302 PHE A O 1
ATOM 2487 N N . LEU A 1 303 ? -3.480 2.809 17.982 1.00 98.06 303 LEU A N 1
ATOM 2488 C CA . LEU A 1 303 ? -3.651 3.826 16.945 1.00 98.06 303 LEU A CA 1
ATOM 2489 C C . LEU A 1 303 ? -4.744 4.839 17.298 1.00 98.06 303 LEU A C 1
ATOM 2491 O O . LEU A 1 303 ? -4.556 6.035 17.070 1.00 98.06 303 LEU A O 1
ATOM 2495 N N . ILE A 1 304 ? -5.840 4.395 17.919 1.00 98.06 304 ILE A N 1
ATOM 2496 C CA . ILE A 1 304 ? -6.884 5.289 18.435 1.00 98.06 304 ILE A CA 1
ATOM 2497 C C . ILE A 1 304 ? -6.296 6.212 19.507 1.00 98.06 304 ILE A C 1
ATOM 2499 O O . ILE A 1 304 ? -6.446 7.431 19.418 1.00 98.06 304 ILE A O 1
ATOM 2503 N N . ASN A 1 305 ? -5.566 5.669 20.485 1.00 97.25 305 ASN A N 1
ATOM 2504 C CA . ASN A 1 305 ? -4.912 6.486 21.512 1.00 97.25 305 ASN A CA 1
ATOM 2505 C C . ASN A 1 305 ? -3.915 7.488 20.919 1.00 97.25 305 ASN A C 1
ATOM 2507 O O . ASN A 1 305 ? -3.894 8.652 21.332 1.00 97.25 305 ASN A O 1
ATOM 2511 N N . ALA A 1 306 ? -3.114 7.061 19.941 1.00 97.50 306 ALA A N 1
ATOM 2512 C CA . ALA A 1 306 ? -2.162 7.927 19.256 1.00 97.50 306 ALA A CA 1
ATOM 2513 C C . ALA A 1 306 ? -2.872 9.087 18.541 1.00 97.50 306 ALA A C 1
ATOM 2515 O O . ALA A 1 306 ? -2.480 10.248 18.696 1.00 97.50 306 ALA A O 1
ATOM 2516 N N . ALA A 1 307 ? -3.955 8.790 17.814 1.00 97.12 307 ALA A N 1
ATOM 2517 C CA . ALA A 1 307 ? -4.756 9.786 17.111 1.00 97.12 307 ALA A CA 1
ATOM 2518 C C . ALA A 1 307 ? -5.386 10.801 18.075 1.00 97.12 307 ALA A C 1
ATOM 2520 O O . ALA A 1 307 ? -5.261 12.007 17.861 1.00 97.12 307 ALA A O 1
ATOM 2521 N N . LEU A 1 308 ? -5.995 10.340 19.174 1.00 96.38 308 LEU A N 1
ATOM 2522 C CA . LEU A 1 308 ? -6.606 11.220 20.178 1.00 96.38 308 LEU A CA 1
ATOM 2523 C C . LEU A 1 308 ? -5.569 12.069 20.926 1.00 96.38 308 LEU A C 1
ATOM 2525 O O . LEU A 1 308 ? -5.817 13.243 21.204 1.00 96.38 308 LEU A O 1
ATOM 2529 N N . SER A 1 309 ? -4.385 11.517 21.200 1.00 96.19 309 SER A N 1
ATOM 2530 C CA . SER A 1 309 ? -3.279 12.248 21.838 1.00 96.19 309 SER A CA 1
ATOM 2531 C C . SER A 1 309 ? -2.696 13.338 20.935 1.00 96.19 309 SER A C 1
ATOM 2533 O O . SER A 1 309 ? -2.173 14.340 21.421 1.00 96.19 309 SER A O 1
ATOM 2535 N N . CYS A 1 310 ? -2.806 13.155 19.619 1.00 94.88 310 CYS A N 1
ATOM 2536 C CA . CYS A 1 310 ? -2.334 14.094 18.605 1.00 94.88 310 CYS A CA 1
ATOM 2537 C C . CYS A 1 310 ? -3.466 14.928 17.983 1.00 94.88 310 CYS A C 1
ATOM 2539 O O . CYS A 1 310 ? -3.245 15.601 16.969 1.00 94.88 310 CYS A O 1
ATOM 2541 N N . HIS A 1 311 ? -4.664 14.891 18.574 1.00 93.62 311 HIS A N 1
ATOM 2542 C CA . HIS A 1 311 ? -5.809 15.670 18.129 1.00 93.62 311 HIS A CA 1
ATOM 2543 C C . HIS A 1 311 ? -5.621 17.156 18.453 1.00 93.62 311 HIS A C 1
ATOM 2545 O O . HIS A 1 311 ? -5.249 17.545 19.563 1.00 93.62 311 HIS A O 1
ATOM 2551 N N . VAL A 1 312 ? -5.949 18.009 17.490 1.00 89.31 312 VAL A N 1
ATOM 2552 C CA . VAL A 1 312 ? -5.948 19.463 17.620 1.00 89.31 312 VAL A CA 1
ATOM 2553 C C . VAL A 1 312 ? -7.359 19.961 17.359 1.00 89.31 312 VAL A C 1
ATOM 2555 O O . VAL A 1 312 ? -7.862 19.872 16.243 1.00 89.31 312 VAL A O 1
ATOM 2558 N N . ALA A 1 313 ? -7.996 20.507 18.393 1.00 83.38 313 ALA A N 1
ATOM 2559 C CA . ALA A 1 313 ? -9.262 21.207 18.231 1.00 83.38 313 ALA A CA 1
ATOM 2560 C C . ALA A 1 313 ? -9.017 22.561 17.551 1.00 83.38 313 ALA A C 1
ATOM 2562 O O . ALA A 1 313 ? -8.120 23.303 17.964 1.00 83.38 313 ALA A O 1
ATOM 2563 N N . PHE A 1 314 ? -9.824 22.911 16.549 1.00 71.69 314 PHE A N 1
ATOM 2564 C CA . PHE A 1 314 ? -9.832 24.275 16.026 1.00 71.69 314 PHE A CA 1
ATOM 2565 C C . PHE A 1 314 ? -10.398 25.222 17.084 1.00 71.69 314 PHE A C 1
ATOM 2567 O O . PHE A 1 314 ? -11.484 25.007 17.630 1.00 71.69 314 PHE A O 1
ATOM 2574 N N . THR A 1 315 ? -9.686 26.306 17.370 1.00 61.53 315 THR A N 1
ATOM 2575 C CA . THR A 1 315 ? -10.230 27.401 18.171 1.00 61.53 315 THR A CA 1
ATOM 2576 C C . THR A 1 315 ? -11.141 28.264 17.297 1.00 61.53 315 THR A C 1
ATOM 2578 O O . THR A 1 315 ? -10.817 28.575 16.148 1.00 61.53 315 THR A O 1
ATOM 2581 N N . ARG A 1 316 ? -12.297 28.685 17.838 1.00 49.78 316 ARG A N 1
ATOM 2582 C CA . ARG A 1 316 ? -13.187 29.651 17.167 1.00 49.78 316 ARG A CA 1
ATOM 2583 C C . ARG A 1 316 ? -12.374 30.883 16.750 1.00 49.78 316 ARG A C 1
ATOM 2585 O O . ARG A 1 316 ? -11.894 31.610 17.613 1.00 49.78 316 ARG A O 1
ATOM 2592 N N . GLY A 1 317 ? -12.235 31.091 15.440 1.00 54.69 317 GLY A N 1
ATOM 2593 C CA . GLY A 1 317 ? -11.481 32.202 14.849 1.00 54.69 317 GLY A CA 1
ATOM 2594 C C . GLY A 1 317 ? -10.337 31.798 13.914 1.00 54.69 317 GLY A C 1
ATOM 2595 O O . GLY A 1 317 ? -9.727 32.687 13.328 1.00 54.69 317 GLY A O 1
ATOM 2596 N N . SER A 1 318 ? -10.038 30.504 13.742 1.00 57.31 318 SER A N 1
ATOM 2597 C CA . SER A 1 318 ? -9.067 30.094 12.716 1.00 57.31 318 SER A CA 1
ATOM 2598 C C . SER A 1 318 ? -9.722 30.080 11.320 1.00 57.31 318 SER A C 1
ATOM 2600 O O . SER A 1 318 ? -10.841 29.595 11.155 1.00 57.31 318 SER A O 1
ATOM 2602 N N . SER A 1 319 ? -9.053 30.699 10.339 1.00 58.28 319 SER A N 1
ATOM 2603 C CA . SER A 1 319 ? -9.522 30.847 8.947 1.00 58.28 319 SER A CA 1
ATOM 2604 C C . SER A 1 319 ? -9.635 29.481 8.247 1.00 58.28 319 SER A C 1
ATOM 2606 O O . SER A 1 319 ? -8.821 28.609 8.551 1.00 58.28 319 SER A O 1
ATOM 2608 N N . PRO A 1 320 ? -10.546 29.283 7.275 1.00 57.97 320 PRO A N 1
ATOM 2609 C CA . PRO A 1 320 ? -10.486 28.162 6.328 1.00 57.97 320 PRO A CA 1
ATOM 2610 C C . PRO A 1 320 ? -9.079 27.907 5.759 1.00 57.97 320 PRO A C 1
ATOM 2612 O O . PRO A 1 320 ? -8.673 26.753 5.656 1.00 57.97 320 PRO A O 1
ATOM 2615 N N . ASP A 1 321 ? -8.285 28.967 5.550 1.00 59.44 321 ASP A N 1
ATOM 2616 C CA . ASP A 1 321 ? -6.885 28.887 5.093 1.00 59.44 321 ASP A CA 1
ATOM 2617 C C . ASP A 1 321 ? -5.997 28.008 5.994 1.00 59.44 321 ASP A C 1
ATOM 2619 O O . ASP A 1 321 ? -4.935 27.543 5.586 1.00 59.44 321 ASP A O 1
ATOM 2623 N N . SER A 1 322 ? -6.394 27.782 7.249 1.00 72.94 322 SER A N 1
ATOM 2624 C CA . SER A 1 322 ? -5.611 26.974 8.183 1.00 72.94 322 SER A CA 1
ATOM 2625 C C . SER A 1 322 ? -5.781 25.463 8.011 1.00 72.94 322 SER A C 1
ATOM 2627 O O . SER A 1 322 ? -4.879 24.744 8.432 1.00 72.94 322 SER A O 1
ATOM 2629 N N . LEU A 1 323 ? -6.834 24.972 7.341 1.00 75.75 323 LEU A N 1
ATOM 2630 C CA . LEU A 1 323 ? -6.912 23.557 6.945 1.00 75.75 323 LEU A CA 1
ATOM 2631 C C . LEU A 1 323 ? -6.031 23.278 5.723 1.00 75.75 323 LEU A C 1
ATOM 2633 O O . LEU A 1 323 ? -5.218 22.363 5.783 1.00 75.75 323 LEU A O 1
ATOM 2637 N N . ASP A 1 324 ? -6.071 24.128 4.696 1.00 82.81 324 ASP A N 1
ATOM 2638 C CA . ASP A 1 324 ? -5.215 23.984 3.507 1.00 82.81 324 ASP A CA 1
ATOM 2639 C C . ASP A 1 324 ? -3.720 24.006 3.869 1.00 82.81 324 ASP A C 1
ATOM 2641 O O . ASP A 1 324 ? -2.911 23.239 3.343 1.00 82.81 324 ASP A O 1
ATOM 2645 N N . LEU A 1 325 ? -3.330 24.857 4.826 1.00 85.06 325 LEU A N 1
ATOM 2646 C CA . LEU A 1 325 ? -1.961 24.894 5.346 1.00 85.06 325 LEU A CA 1
ATOM 2647 C C . LEU A 1 325 ? -1.572 23.612 6.096 1.00 85.06 325 LEU A C 1
ATOM 2649 O O . LEU A 1 325 ? -0.401 23.209 6.058 1.00 85.06 325 LEU A O 1
ATOM 2653 N N . LEU A 1 326 ? -2.520 22.988 6.800 1.00 85.06 326 LEU A N 1
ATOM 2654 C CA . LEU A 1 326 ? -2.301 21.704 7.460 1.00 85.06 326 LEU A CA 1
ATOM 2655 C C . LEU A 1 326 ? -2.189 20.589 6.422 1.00 85.06 326 LEU A C 1
ATOM 2657 O O . LEU A 1 326 ? -1.236 19.816 6.497 1.00 85.06 326 LEU A O 1
ATOM 2661 N N . ASP A 1 327 ? -3.059 20.563 5.419 1.00 89.81 327 ASP A N 1
ATOM 2662 C CA . ASP A 1 327 ? -3.014 19.601 4.318 1.00 89.81 327 ASP A CA 1
ATOM 2663 C C . ASP A 1 327 ? -1.698 19.707 3.546 1.00 89.81 327 ASP A C 1
ATOM 2665 O O . ASP A 1 327 ? -1.018 18.705 3.339 1.00 89.81 327 ASP A O 1
ATOM 2669 N N . GLU A 1 328 ? -1.231 20.917 3.231 1.00 89.81 328 GLU A N 1
ATOM 2670 C CA . GLU A 1 328 ? 0.071 21.112 2.587 1.00 89.81 328 GLU A CA 1
ATOM 2671 C C . GLU A 1 328 ? 1.239 20.690 3.494 1.00 89.81 328 GLU A C 1
ATOM 2673 O O . GLU A 1 328 ? 2.288 20.228 3.029 1.00 89.81 328 GLU A O 1
ATOM 2678 N N . ARG A 1 329 ? 1.097 20.814 4.818 1.00 89.31 329 ARG A N 1
ATOM 2679 C CA . ARG A 1 329 ? 2.086 20.270 5.755 1.00 89.31 329 ARG A CA 1
ATOM 2680 C C . ARG A 1 329 ? 2.079 18.741 5.736 1.00 89.31 329 ARG A C 1
ATOM 2682 O O . ARG A 1 329 ? 3.163 18.159 5.676 1.00 89.31 329 ARG A O 1
ATOM 2689 N N . VAL A 1 330 ? 0.909 18.102 5.753 1.00 90.50 330 VAL A N 1
ATOM 2690 C CA . VAL A 1 330 ? 0.784 16.639 5.668 1.00 90.50 330 VAL A CA 1
ATOM 2691 C C . VAL A 1 330 ? 1.324 16.138 4.327 1.00 90.50 330 VAL A C 1
ATOM 2693 O O . VAL A 1 330 ? 2.149 15.228 4.312 1.00 90.50 330 VAL A O 1
ATOM 2696 N N . ARG A 1 331 ? 0.987 16.797 3.214 1.00 92.62 331 ARG A N 1
ATOM 2697 C CA . ARG A 1 331 ? 1.505 16.501 1.871 1.00 92.62 331 ARG A CA 1
ATOM 2698 C C . ARG A 1 331 ? 3.031 16.551 1.821 1.00 92.62 331 ARG A C 1
ATOM 2700 O O . ARG A 1 331 ? 3.671 15.640 1.295 1.00 92.62 331 ARG A O 1
ATOM 2707 N N . ARG A 1 332 ? 3.641 17.609 2.368 1.00 90.69 332 ARG A N 1
ATOM 2708 C CA . ARG A 1 332 ? 5.109 17.742 2.432 1.00 90.69 332 ARG A CA 1
ATOM 2709 C C . ARG A 1 332 ? 5.750 16.698 3.334 1.00 90.69 332 ARG A C 1
ATOM 2711 O O . ARG A 1 332 ? 6.858 16.258 3.029 1.00 90.69 332 ARG A O 1
ATOM 2718 N N . PHE A 1 333 ? 5.082 16.329 4.424 1.00 91.69 333 PHE A N 1
ATOM 2719 C CA . PHE A 1 333 ? 5.527 15.265 5.312 1.00 91.69 333 PHE A CA 1
ATOM 2720 C C . PHE A 1 333 ? 5.494 13.912 4.594 1.00 91.69 333 PHE A C 1
ATOM 2722 O O . PHE A 1 333 ? 6.544 13.285 4.487 1.00 91.69 333 PHE A O 1
ATOM 2729 N N . ALA A 1 334 ? 4.358 13.508 4.020 1.00 91.19 334 ALA A N 1
ATOM 2730 C CA . ALA A 1 334 ? 4.198 12.232 3.319 1.00 91.19 334 ALA A CA 1
ATOM 2731 C C . ALA A 1 334 ? 5.246 12.043 2.207 1.00 91.19 334 ALA A C 1
ATOM 2733 O O . ALA A 1 334 ? 5.914 11.017 2.158 1.00 91.19 334 ALA A O 1
ATOM 2734 N N . LYS A 1 335 ? 5.514 13.081 1.398 1.00 87.94 335 LYS A N 1
ATOM 2735 C CA . LYS A 1 335 ? 6.544 13.053 0.334 1.00 87.94 335 LYS A CA 1
ATOM 2736 C C . LYS A 1 335 ? 7.977 12.778 0.815 1.00 87.94 335 LYS A C 1
ATOM 2738 O O . LYS A 1 335 ? 8.835 12.481 -0.010 1.00 87.94 335 LYS A O 1
ATOM 2743 N N . LYS A 1 336 ? 8.266 12.969 2.104 1.00 88.50 336 LYS A N 1
ATOM 2744 C CA . LYS A 1 336 ? 9.605 12.824 2.705 1.00 88.50 336 LYS A CA 1
ATOM 2745 C C . LYS A 1 336 ? 9.667 11.728 3.769 1.00 88.50 336 LYS A C 1
ATOM 2747 O O . LYS A 1 336 ? 10.697 11.593 4.425 1.00 88.50 336 LYS A O 1
ATOM 2752 N N . SER A 1 337 ? 8.559 11.036 3.997 1.00 87.88 337 SER A N 1
ATOM 2753 C CA . SER A 1 337 ? 8.412 10.061 5.073 1.00 87.88 337 SER A CA 1
ATOM 2754 C C . SER A 1 337 ? 8.465 8.644 4.528 1.00 87.88 337 SER A C 1
ATOM 2756 O O . SER A 1 337 ? 8.676 8.433 3.337 1.00 87.88 337 SER A O 1
ATOM 2758 N N . ASP A 1 338 ? 8.281 7.690 5.431 1.00 90.81 338 ASP A N 1
ATOM 2759 C CA . ASP A 1 338 ? 8.106 6.281 5.112 1.00 90.81 338 ASP A CA 1
ATOM 2760 C C . ASP A 1 338 ? 7.042 6.080 4.027 1.00 90.81 338 ASP A C 1
ATOM 2762 O O . ASP A 1 338 ? 5.980 6.706 4.072 1.00 90.81 338 ASP A O 1
ATOM 2766 N N . ALA A 1 339 ? 7.304 5.185 3.073 1.00 90.75 339 ALA A N 1
ATOM 2767 C CA . ALA A 1 339 ? 6.392 4.923 1.963 1.00 90.75 339 ALA A CA 1
ATOM 2768 C C . ALA A 1 339 ? 5.051 4.299 2.397 1.00 90.75 339 ALA A C 1
ATOM 2770 O O . ALA A 1 339 ? 4.153 4.158 1.572 1.00 90.75 339 ALA A O 1
ATOM 2771 N N . ARG A 1 340 ? 4.868 3.935 3.670 1.00 94.25 340 ARG A N 1
ATOM 2772 C CA . ARG A 1 340 ? 3.553 3.587 4.230 1.00 94.25 340 ARG A CA 1
ATOM 2773 C C . ARG A 1 340 ? 2.678 4.814 4.489 1.00 94.25 340 ARG A C 1
ATOM 2775 O O . ARG A 1 340 ? 1.460 4.673 4.537 1.00 94.25 340 ARG A O 1
ATOM 2782 N N . VAL A 1 341 ? 3.260 6.005 4.644 1.00 95.12 341 VAL A N 1
ATOM 2783 C CA . VAL A 1 341 ? 2.516 7.256 4.846 1.00 95.12 341 VAL A CA 1
ATOM 2784 C C . VAL A 1 341 ? 2.004 7.760 3.501 1.00 95.12 341 VAL A C 1
ATOM 2786 O O . VAL A 1 341 ? 2.772 8.234 2.665 1.00 95.12 341 VAL A O 1
ATOM 2789 N N . GLN A 1 342 ? 0.692 7.685 3.302 1.00 94.69 342 GLN A N 1
ATOM 2790 C CA . GLN A 1 342 ? 0.038 8.051 2.049 1.00 94.69 342 GLN A CA 1
ATOM 2791 C C . GLN A 1 342 ? -0.804 9.314 2.244 1.00 94.69 342 GLN A C 1
ATOM 2793 O O . GLN A 1 342 ? -1.632 9.379 3.148 1.00 94.69 342 GLN A O 1
ATOM 2798 N N . PHE A 1 343 ? -0.617 10.318 1.385 1.00 93.56 343 PHE A N 1
ATOM 2799 C CA . PHE A 1 343 ? -1.455 11.519 1.363 1.00 93.56 343 PHE A CA 1
ATOM 2800 C C . PHE A 1 343 ? -1.902 11.817 -0.061 1.00 93.56 343 PHE A C 1
ATOM 2802 O O . PHE A 1 343 ? -1.045 12.001 -0.928 1.00 93.56 343 PHE A O 1
ATOM 2809 N N . GLU A 1 344 ? -3.219 11.850 -0.290 1.00 88.88 344 GLU A N 1
ATOM 2810 C CA . GLU A 1 344 ? -3.822 12.006 -1.627 1.00 88.88 344 GLU A CA 1
ATOM 2811 C C . GLU A 1 344 ? -3.155 11.117 -2.697 1.00 88.88 344 GLU A C 1
ATOM 2813 O O . GLU A 1 344 ? -2.939 11.496 -3.849 1.00 88.88 344 GLU A O 1
ATOM 2818 N N . SER A 1 345 ? -2.768 9.914 -2.289 1.00 90.75 345 SER A N 1
ATOM 2819 C CA . SER A 1 345 ? -2.212 8.909 -3.180 1.00 90.75 345 SER A CA 1
ATOM 2820 C C . SER A 1 345 ? -3.332 8.213 -3.960 1.00 90.75 345 SER A C 1
ATOM 2822 O O . SER A 1 345 ? -4.489 8.233 -3.522 1.00 90.75 345 SER A O 1
ATOM 2824 N N . PRO A 1 346 ? -3.011 7.494 -5.048 1.00 91.88 346 PRO A N 1
ATOM 2825 C CA . PRO A 1 346 ? -3.991 6.642 -5.709 1.00 91.88 346 PRO A CA 1
ATOM 2826 C C . PRO A 1 346 ? -4.663 5.640 -4.750 1.00 91.88 346 PRO A C 1
ATOM 2828 O O . PRO A 1 346 ? -5.861 5.405 -4.861 1.00 91.88 346 PRO A O 1
ATOM 2831 N N . TRP A 1 347 ? -3.929 5.125 -3.753 1.00 94.38 347 TRP A N 1
ATOM 2832 C CA . TRP A 1 347 ? -4.446 4.205 -2.727 1.00 94.38 347 TRP A CA 1
ATOM 2833 C C . TRP A 1 347 ? -5.443 4.824 -1.763 1.00 94.38 347 TRP A C 1
ATOM 2835 O O . TRP A 1 347 ? -6.073 4.095 -1.019 1.00 94.38 347 TRP A O 1
ATOM 2845 N N . THR A 1 348 ? -5.575 6.142 -1.760 1.00 89.19 348 THR A N 1
ATOM 2846 C CA . THR A 1 348 ? -6.510 6.856 -0.892 1.00 89.19 348 THR A CA 1
ATOM 2847 C C . THR A 1 348 ? -7.673 7.422 -1.720 1.00 89.19 348 THR A C 1
ATOM 2849 O O . THR A 1 348 ? -8.824 7.334 -1.327 1.00 89.19 348 THR A O 1
ATOM 2852 N N . ILE A 1 349 ? -7.421 7.919 -2.937 1.00 87.62 349 ILE A N 1
ATOM 2853 C CA . ILE A 1 349 ? -8.435 8.701 -3.672 1.00 87.62 349 ILE A CA 1
ATOM 2854 C C . ILE A 1 349 ? -9.175 7.953 -4.790 1.00 87.62 349 ILE A C 1
ATOM 2856 O O . ILE A 1 349 ? -10.169 8.474 -5.281 1.00 87.62 349 ILE A O 1
ATOM 2860 N N . VAL A 1 350 ? -8.680 6.800 -5.261 1.00 87.62 350 VAL A N 1
ATOM 2861 C CA . VAL A 1 350 ? -9.232 6.135 -6.459 1.00 87.62 350 VAL A CA 1
ATOM 2862 C C . VAL A 1 350 ? -10.212 5.034 -6.078 1.00 87.62 350 VAL A C 1
ATOM 2864 O O . VAL A 1 350 ? -9.812 3.989 -5.572 1.00 87.62 350 VAL A O 1
ATOM 2867 N N . ASP A 1 351 ? -11.486 5.238 -6.387 1.00 86.62 351 ASP A N 1
ATOM 2868 C CA . ASP A 1 351 ? -12.581 4.295 -6.152 1.00 86.62 351 ASP A CA 1
ATOM 2869 C C . ASP A 1 351 ? -13.389 3.999 -7.435 1.00 86.62 351 ASP A C 1
ATOM 2871 O O . ASP A 1 351 ? -13.023 4.417 -8.534 1.00 86.62 351 ASP A O 1
ATOM 2875 N N . ASP A 1 352 ? -14.489 3.250 -7.320 1.00 82.94 352 ASP A N 1
ATOM 2876 C CA . ASP A 1 352 ? -15.366 2.922 -8.460 1.00 82.94 352 ASP A CA 1
ATOM 2877 C C . ASP A 1 352 ? -16.090 4.131 -9.067 1.00 82.94 352 ASP A C 1
ATOM 2879 O O . ASP A 1 352 ? -16.571 4.065 -10.199 1.00 82.94 352 ASP A O 1
ATOM 2883 N N . SER A 1 353 ? -16.225 5.213 -8.300 1.00 83.06 353 SER A N 1
ATOM 2884 C CA . SER A 1 353 ? -16.906 6.441 -8.713 1.00 83.06 353 SER A CA 1
ATOM 2885 C C . SER A 1 353 ? -15.965 7.432 -9.396 1.00 83.06 353 SER A C 1
ATOM 288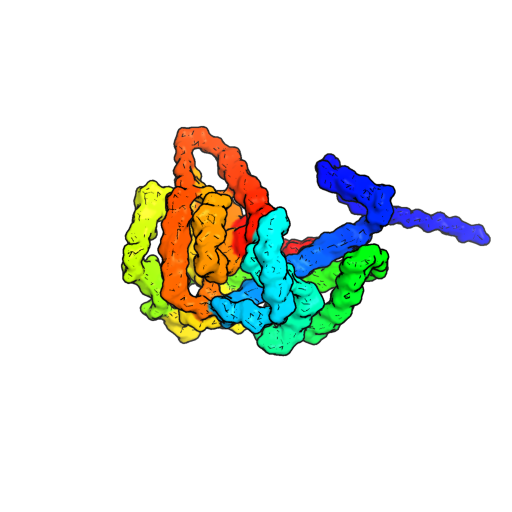7 O O . SER A 1 353 ? -16.412 8.381 -10.049 1.00 83.06 353 SER A O 1
ATOM 2889 N N . THR A 1 354 ? -14.658 7.199 -9.275 1.00 82.75 354 THR A N 1
ATOM 2890 C CA . THR A 1 354 ? -13.620 8.028 -9.868 1.00 82.75 354 THR A CA 1
ATOM 2891 C C . THR A 1 354 ? -13.757 7.977 -11.387 1.00 82.75 354 THR A C 1
ATOM 2893 O O . THR A 1 354 ? -13.622 6.922 -12.009 1.00 82.75 354 THR A O 1
ATOM 2896 N N . GLN A 1 355 ? -14.054 9.130 -12.001 1.00 73.81 355 GLN A N 1
ATOM 2897 C CA . GLN A 1 355 ? -14.101 9.251 -13.462 1.00 73.81 355 GLN A CA 1
ATOM 2898 C C . GLN A 1 355 ? -12.782 8.766 -14.076 1.00 73.81 355 GLN A C 1
ATOM 2900 O O . GLN A 1 355 ? -11.765 8.829 -13.388 1.00 73.81 355 GLN A O 1
ATOM 2905 N N . PRO A 1 356 ? -12.760 8.325 -15.352 1.00 62.66 356 PRO A N 1
ATOM 2906 C CA . PRO A 1 356 ? -11.556 7.781 -15.969 1.00 62.66 356 PRO A CA 1
ATOM 2907 C C . PRO A 1 356 ? -10.391 8.775 -15.895 1.00 62.66 356 PRO A C 1
ATOM 2909 O O . PRO A 1 356 ? -10.257 9.673 -16.726 1.00 62.66 356 PRO A O 1
ATOM 2912 N N . ILE A 1 357 ? -9.547 8.607 -14.883 1.00 71.56 357 ILE A N 1
ATOM 2913 C CA . ILE A 1 357 ? -8.251 9.251 -14.768 1.00 71.56 357 ILE A CA 1
ATOM 2914 C C . ILE A 1 357 ? -7.215 8.239 -15.229 1.00 71.56 3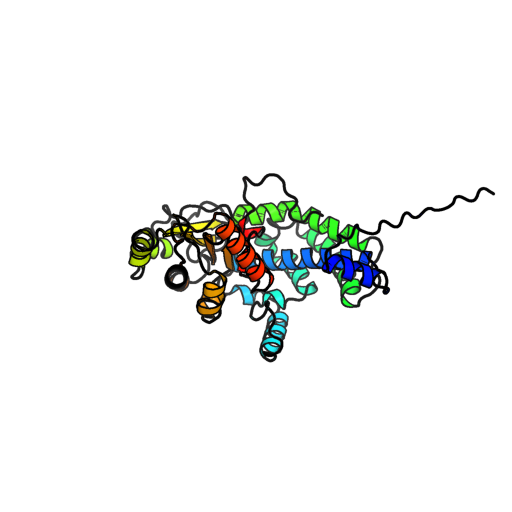57 ILE A C 1
ATOM 2916 O O . ILE A 1 357 ? -7.322 7.043 -14.969 1.00 71.56 357 ILE A O 1
ATOM 2920 N N . THR A 1 358 ? -6.204 8.721 -15.935 1.00 83.88 358 THR A N 1
ATOM 2921 C CA . THR A 1 358 ? -5.018 7.914 -16.204 1.00 83.88 358 THR A CA 1
ATOM 2922 C C . THR A 1 358 ? -4.143 7.955 -14.958 1.00 83.88 358 THR A C 1
ATOM 2924 O O . THR A 1 358 ? -3.652 9.020 -14.576 1.00 83.88 358 THR A O 1
ATOM 2927 N N . ILE A 1 359 ? -3.958 6.801 -14.317 1.00 87.38 359 ILE A N 1
ATOM 2928 C CA . ILE A 1 359 ? -3.137 6.657 -13.109 1.00 87.38 359 ILE A CA 1
ATOM 2929 C C . ILE A 1 359 ? -1.694 7.053 -13.428 1.00 87.38 359 ILE A C 1
ATOM 2931 O O . ILE A 1 359 ? -1.010 7.679 -12.615 1.00 87.38 359 ILE A O 1
ATOM 2935 N N . PHE A 1 360 ? -1.230 6.734 -14.639 1.00 90.31 360 PHE A N 1
ATOM 2936 C CA . PHE A 1 360 ? 0.151 6.968 -15.033 1.00 90.31 360 PHE A CA 1
ATOM 2937 C C . PHE A 1 360 ? 0.358 8.210 -15.897 1.00 90.31 360 PHE A C 1
ATOM 2939 O O . PHE A 1 360 ? 1.493 8.685 -16.013 1.00 90.31 360 PHE A O 1
ATOM 2946 N N . SER A 1 361 ? -0.698 8.766 -16.491 1.00 85.69 361 SER A N 1
ATOM 2947 C CA . SER A 1 361 ? -0.602 9.811 -17.519 1.00 85.69 361 SER A CA 1
ATOM 2948 C C . SER A 1 361 ? 0.379 9.423 -18.636 1.00 85.69 361 SER A C 1
ATOM 2950 O O . SER A 1 361 ? 1.268 10.211 -18.986 1.00 85.69 361 SER A O 1
ATOM 2952 N N . ALA A 1 362 ? 0.304 8.167 -19.097 1.00 71.94 362 ALA A N 1
ATOM 2953 C CA . ALA A 1 362 ? 1.297 7.519 -19.965 1.00 71.94 362 ALA A CA 1
ATOM 2954 C C . ALA A 1 362 ? 0.932 7.544 -21.449 1.00 71.94 362 ALA A C 1
ATOM 2956 O O . ALA A 1 362 ? -0.260 7.440 -21.803 1.00 71.94 362 ALA A O 1
#

Secondary structure (DSSP, 8-state):
-----------PPP--SSHHHHHHHHHHHTT--HHHHHHHHHHHHHHHHHHHHHHHHHHHHHGGGGGGGS-HHHHHHHHHHHT-GGG--TTTT-GGGGS-HHHHHHHHT-GGGHHHHGGGS--HHHHHHHHHHHHHHHHHHHTTPPPPTTHHHHHHHHHHHHHHHHHHHHHHHH-EE-GGG-TT-HHHHHHTS--STTTHHHHHIIIII-EEEEEEEEE-TTS-SS-SSS--TT-TTEEEEEEEEE-TT-EE-HHHIIIIIITT-HHHHHHEEEEEEEETTEEEEEEETTS-HHHHHHHHHHHHHHHHHTEEPPPTT--THHHHHHHHHHHHHHTTS-TTEEES-HHHH--TTS----SS--

Organism: NCBI:txid58109